Protein AF-A0A1Y2CTX5-F1 (afdb_monomer_lite)

Organism: NCBI:txid329046

Sequence (278 aa):
MFCDLIRNQKWKIYNLYGSSQLLLECFAFNRSPLDDLLKGDNPSDLICRILGGFLSVFMFAELFLIDVMALFMLLTVYYGNRFSLGSYDWMLFVVVIGGPICYSIIAGADLFDQCSVGALGHDYYWCFLDISVLAGRIMWSITAAAACLCVALPAVCYYLIYRRLKEHANFMKEVSNNANTDFTAAIIKKLLVFQGIVTFTFCGIASYGICIAAFQTEPTGLVWLTVLTINSGGWVNAVAYYLQEYVFSSRDRSKVEASKNSTGNASKQASKTAISIV

Foldseek 3Di:
DVVVLVVVVVVVVVVLLVCLVVVLVLLPPVDDPVPCVVPVCDPPFVVLLVSQLVVQQSLQLVLLVLLVVLVVVLCCLPVVDDPPCVVVVVVNCCCSRVVSNVLSCQQSVPVPPDRHQVQFGDDPRGGHGHLVGPSSLVSLLVQLVSLVCSLVSSVVSLVSSLVSLVVVVVVVCVVPPDDRPVVSVLVNVLSVLVSVLSCQLSVLSNVQSVCCNPPSDGDPVSVVSNSCSVSVSSVSVVVSVCCSPPVVVVVVVVVVVVVVVVVVVVVVVVVVVVVVVD

Structure (mmCIF, N/CA/C/O backbone):
data_AF-A0A1Y2CTX5-F1
#
_entry.id   AF-A0A1Y2CTX5-F1
#
loop_
_atom_site.group_PDB
_atom_site.id
_atom_site.type_symbol
_atom_site.label_atom_id
_atom_site.label_alt_id
_atom_site.label_comp_id
_atom_site.label_asym_id
_atom_site.label_entity_id
_atom_site.label_seq_id
_atom_site.pdbx_PDB_ins_code
_atom_site.Cartn_x
_atom_site.Cartn_y
_atom_site.Cartn_z
_atom_site.occupancy
_atom_site.B_iso_or_equiv
_atom_site.auth_seq_id
_atom_site.auth_comp_id
_atom_site.auth_asym_id
_atom_site.auth_atom_id
_atom_site.pdbx_PDB_model_num
ATOM 1 N N . MET A 1 1 ? -17.188 13.431 22.029 1.00 28.94 1 MET A N 1
ATOM 2 C CA . MET A 1 1 ? -15.723 13.656 22.058 1.00 28.94 1 MET A CA 1
ATOM 3 C C . MET A 1 1 ? -14.928 12.724 21.119 1.00 28.94 1 MET A C 1
ATOM 5 O O . MET A 1 1 ? -14.528 13.225 20.075 1.00 28.94 1 MET A O 1
ATOM 9 N N . PHE A 1 2 ? -14.666 11.434 21.399 1.00 23.59 2 PHE A N 1
ATOM 10 C CA . PHE A 1 2 ? -13.935 10.532 20.461 1.00 23.59 2 PHE A CA 1
ATOM 11 C C . PHE A 1 2 ? -14.712 10.318 19.140 1.00 23.59 2 PHE A C 1
ATOM 13 O O . PHE A 1 2 ? -14.144 10.343 18.052 1.00 23.59 2 PHE A O 1
ATOM 20 N N . CYS A 1 3 ? -16.048 10.275 19.230 1.00 25.38 3 CYS A N 1
ATOM 21 C CA . CYS A 1 3 ? -16.953 10.265 18.077 1.00 25.38 3 CYS A CA 1
ATOM 22 C C . CYS A 1 3 ? -16.914 11.542 17.221 1.00 25.38 3 CYS A C 1
ATOM 24 O O . CYS A 1 3 ? -17.164 11.445 16.027 1.00 25.38 3 CYS A O 1
ATOM 26 N N . ASP A 1 4 ? -16.586 12.714 17.778 1.00 26.02 4 ASP A N 1
ATOM 27 C CA . ASP A 1 4 ? -16.474 13.952 16.984 1.00 26.02 4 ASP A CA 1
ATOM 28 C C . ASP A 1 4 ? -15.133 14.025 16.251 1.00 26.02 4 ASP A C 1
ATOM 30 O O . ASP A 1 4 ? -15.050 14.623 15.185 1.00 26.02 4 ASP A O 1
ATOM 34 N N . LEU A 1 5 ? -14.099 13.349 16.773 1.00 30.95 5 LEU A N 1
ATOM 35 C CA . LEU A 1 5 ? -12.819 13.196 16.083 1.00 30.95 5 LEU A CA 1
ATOM 36 C C . LEU A 1 5 ? -12.965 12.265 14.869 1.00 30.95 5 LEU A C 1
ATOM 38 O O . LEU A 1 5 ? -12.545 12.624 13.777 1.00 30.95 5 LEU A O 1
ATOM 42 N N . ILE A 1 6 ? -13.647 11.122 15.027 1.00 31.62 6 ILE A N 1
ATOM 43 C CA . ILE A 1 6 ? -13.944 10.200 13.915 1.00 31.62 6 ILE A CA 1
ATOM 44 C C . ILE A 1 6 ? -14.916 10.840 12.908 1.00 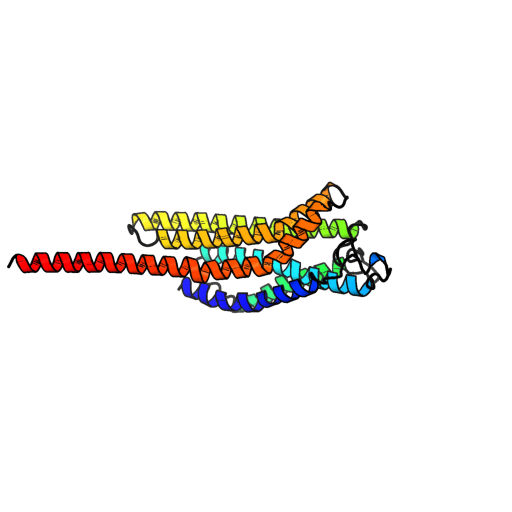31.62 6 ILE A C 1
ATOM 46 O O . ILE A 1 6 ? -14.768 10.642 11.706 1.00 31.62 6 ILE A O 1
ATOM 50 N N . ARG A 1 7 ? -15.883 11.651 13.366 1.00 28.75 7 ARG A N 1
ATOM 51 C CA . ARG A 1 7 ? -16.837 12.354 12.490 1.00 28.75 7 ARG A CA 1
ATOM 52 C C . ARG A 1 7 ? -16.201 13.518 11.713 1.00 28.75 7 ARG A C 1
ATOM 54 O O . ARG A 1 7 ? -16.561 13.708 10.559 1.00 28.75 7 ARG A O 1
ATOM 61 N N . ASN A 1 8 ? -15.235 14.243 12.288 1.00 29.14 8 ASN A N 1
ATOM 62 C CA . ASN A 1 8 ? -14.494 15.294 11.570 1.00 29.14 8 ASN A CA 1
ATOM 63 C C . ASN A 1 8 ? -13.386 14.735 10.658 1.00 29.14 8 ASN A C 1
ATOM 65 O O . ASN A 1 8 ? -13.147 15.283 9.585 1.00 29.14 8 ASN A O 1
ATOM 69 N N . GLN A 1 9 ? -12.753 13.613 11.019 1.00 35.72 9 GLN A N 1
ATOM 70 C CA . GLN A 1 9 ? -11.831 12.890 10.125 1.00 35.72 9 GLN A CA 1
ATOM 71 C C . GLN A 1 9 ? -12.569 12.214 8.955 1.00 35.72 9 GLN A C 1
ATOM 73 O O . GLN A 1 9 ? -12.015 12.082 7.865 1.00 35.72 9 GLN A O 1
ATOM 78 N N . LYS A 1 10 ? -13.859 11.889 9.141 1.00 33.12 10 LYS A N 1
ATOM 79 C CA . LYS A 1 10 ? -14.782 11.411 8.098 1.00 33.12 10 LYS A CA 1
ATOM 80 C C . LYS A 1 10 ? -15.036 12.400 6.948 1.00 33.12 10 LYS A C 1
ATOM 82 O O . LYS A 1 10 ? -15.657 12.001 5.979 1.00 33.12 10 LYS A O 1
ATOM 87 N N . TRP A 1 11 ? -14.614 13.663 7.032 1.00 28.27 11 TRP A N 1
ATOM 88 C CA . TRP A 1 11 ? -14.795 14.633 5.937 1.00 28.27 11 TRP A CA 1
ATOM 89 C C . TRP A 1 11 ? -13.488 14.976 5.213 1.00 28.27 11 TRP A C 1
ATOM 91 O O . TRP A 1 11 ? -13.499 15.173 4.003 1.00 28.27 11 TRP A O 1
ATOM 101 N N . LYS A 1 12 ? -12.344 14.989 5.913 1.00 32.47 12 LYS A N 1
ATOM 102 C CA . LYS A 1 12 ? -11.047 15.329 5.297 1.00 32.47 12 LYS A CA 1
ATOM 103 C C . LYS A 1 12 ? -10.426 14.189 4.486 1.00 32.47 12 LYS A C 1
ATOM 105 O O . LYS A 1 12 ? -9.829 14.453 3.451 1.00 32.47 12 LYS A O 1
ATOM 110 N N . ILE A 1 13 ? -10.615 12.936 4.902 1.00 40.56 13 ILE A N 1
ATOM 111 C CA . ILE A 1 13 ? -10.087 11.771 4.168 1.00 40.56 13 ILE A CA 1
ATOM 112 C C . ILE A 1 13 ? -10.840 11.579 2.835 1.00 40.56 13 ILE A C 1
ATOM 114 O O . ILE A 1 13 ? -10.267 11.150 1.843 1.00 40.56 13 ILE A O 1
ATOM 118 N N . TYR A 1 14 ? -12.114 11.967 2.767 1.00 39.66 14 TYR A N 1
ATOM 119 C CA . TYR A 1 14 ? -13.021 11.597 1.676 1.00 39.66 14 TYR A CA 1
ATOM 120 C C . TYR A 1 14 ? -12.874 12.462 0.417 1.00 39.66 14 TYR A C 1
ATOM 122 O O . TYR A 1 14 ? -13.220 11.999 -0.664 1.00 39.66 14 TYR A O 1
ATOM 130 N N . ASN A 1 15 ? -12.294 13.664 0.520 1.00 37.25 15 ASN A N 1
ATOM 131 C CA . ASN A 1 15 ? -11.956 14.473 -0.658 1.00 37.25 15 ASN A CA 1
ATOM 132 C C . ASN A 1 15 ? -10.642 14.039 -1.335 1.00 37.25 15 ASN A C 1
ATOM 134 O O . ASN A 1 15 ? -10.413 14.408 -2.480 1.00 37.25 15 ASN A O 1
ATOM 138 N N . LEU A 1 16 ? -9.795 13.243 -0.666 1.00 39.47 16 LEU A N 1
ATOM 139 C CA . LEU A 1 16 ? -8.573 12.691 -1.271 1.00 39.47 16 LEU A CA 1
ATOM 140 C C . LEU A 1 16 ? -8.806 11.350 -1.991 1.00 39.47 16 LEU A C 1
ATOM 142 O O . LEU A 1 16 ? -8.114 11.059 -2.960 1.00 39.47 16 LEU A O 1
ATOM 146 N N . TYR A 1 17 ? -9.798 10.556 -1.571 1.00 40.56 17 TYR A N 1
ATOM 147 C CA . TYR A 1 17 ? -10.108 9.250 -2.177 1.00 40.56 17 TYR A CA 1
ATOM 148 C C . TYR A 1 17 ? -11.021 9.322 -3.416 1.00 40.56 17 TYR A C 1
ATOM 150 O O . TYR A 1 17 ? -11.233 8.305 -4.064 1.00 40.56 17 TYR A O 1
ATOM 158 N N . GLY A 1 18 ? -11.522 10.503 -3.801 1.00 36.97 18 GLY A N 1
ATOM 159 C CA . GLY A 1 18 ? -12.173 10.694 -5.109 1.00 36.97 18 GLY A CA 1
ATOM 160 C C . GLY A 1 18 ? -11.220 10.488 -6.299 1.00 36.97 18 GLY A C 1
ATOM 161 O O . GLY A 1 18 ? -11.667 10.206 -7.406 1.00 36.97 18 GLY A O 1
ATOM 162 N N . SER A 1 19 ? -9.904 10.556 -6.067 1.00 39.34 19 SER A N 1
ATOM 163 C CA . SER A 1 19 ? -8.875 10.373 -7.098 1.00 39.34 19 SER A CA 1
ATOM 164 C C . SER A 1 19 ? -8.628 8.912 -7.501 1.00 39.34 19 SER A C 1
ATOM 166 O O . SER A 1 19 ? -8.002 8.673 -8.529 1.00 39.34 19 SER A O 1
ATOM 168 N N . SER A 1 20 ? -9.124 7.914 -6.757 1.00 41.00 20 SER A N 1
ATOM 169 C CA . SER A 1 20 ? -8.949 6.498 -7.128 1.00 41.00 20 SER A CA 1
ATOM 170 C C . SER A 1 20 ? -9.918 6.021 -8.221 1.00 41.00 20 SER A C 1
ATOM 172 O O . SER A 1 20 ? -9.647 5.013 -8.869 1.00 41.00 20 SER A O 1
ATOM 174 N N . GLN A 1 21 ? -10.991 6.769 -8.518 1.00 40.41 21 GLN A N 1
ATOM 175 C CA . GLN A 1 21 ? -11.799 6.547 -9.731 1.00 40.41 21 GLN A CA 1
ATOM 176 C C . GLN A 1 21 ? -11.064 6.975 -11.013 1.00 40.41 21 GLN A C 1
ATOM 178 O O . GLN A 1 21 ? -11.204 6.307 -12.032 1.00 40.41 21 GLN A O 1
ATOM 183 N N . LEU A 1 22 ? -10.217 8.012 -10.951 1.00 39.34 22 LEU A N 1
ATOM 184 C CA . LEU A 1 22 ? -9.346 8.413 -12.068 1.00 39.34 22 LEU A CA 1
ATOM 185 C C . LEU A 1 22 ? -8.287 7.344 -12.383 1.00 39.34 22 LEU A C 1
ATOM 187 O O . LEU A 1 22 ? -7.979 7.108 -13.548 1.00 39.34 22 LEU A O 1
ATOM 191 N N . LEU A 1 23 ? -7.780 6.638 -11.365 1.00 42.69 23 LEU A N 1
ATOM 192 C CA . LEU A 1 23 ? -6.889 5.488 -11.563 1.00 42.69 23 LEU A CA 1
ATOM 193 C C . LEU A 1 23 ? -7.581 4.337 -12.311 1.00 42.69 23 LEU A C 1
ATOM 195 O O . LEU A 1 23 ? -6.945 3.695 -13.141 1.00 42.69 23 LEU A O 1
ATOM 199 N N . LEU A 1 24 ? -8.875 4.105 -12.067 1.00 39.84 24 LEU A N 1
ATOM 200 C CA . LEU A 1 24 ? -9.661 3.065 -12.744 1.00 39.84 24 LEU A CA 1
ATOM 201 C C . LEU A 1 24 ? -9.845 3.350 -14.242 1.00 39.84 24 LEU A C 1
ATOM 203 O O . LEU A 1 24 ? -9.778 2.419 -15.038 1.00 39.84 24 LEU A O 1
ATOM 207 N N . GLU A 1 25 ? -10.013 4.613 -14.642 1.00 37.84 25 GLU A N 1
ATOM 208 C CA . GLU A 1 25 ? -10.090 4.989 -16.064 1.00 37.84 25 GLU A CA 1
ATOM 209 C C . GLU A 1 25 ? -8.717 4.965 -16.760 1.00 37.84 25 GLU A C 1
ATOM 211 O O . GLU A 1 25 ? -8.644 4.680 -17.954 1.00 37.84 25 GLU A O 1
ATOM 216 N N . CYS A 1 26 ? -7.617 5.180 -16.027 1.00 38.69 26 CYS A N 1
ATOM 217 C CA . CYS A 1 26 ? -6.260 5.038 -16.569 1.00 38.69 26 CYS A CA 1
ATOM 218 C C . CYS A 1 26 ? -5.789 3.577 -16.679 1.00 38.69 26 CYS A C 1
ATOM 220 O O . CYS A 1 26 ? -5.072 3.248 -17.623 1.00 38.69 26 CYS A O 1
ATOM 222 N N . PHE A 1 27 ? -6.176 2.699 -15.745 1.00 40.25 27 PHE A N 1
ATOM 223 C CA . PHE A 1 27 ? -5.858 1.265 -15.809 1.00 40.25 27 PHE A CA 1
ATOM 224 C C . PHE A 1 27 ? -6.776 0.502 -16.768 1.00 40.25 27 PHE A C 1
ATOM 226 O O . PHE A 1 27 ? -6.335 -0.454 -17.403 1.00 40.25 27 PHE A O 1
ATOM 233 N N . ALA A 1 28 ? -8.029 0.935 -16.925 1.00 37.28 28 ALA A N 1
ATOM 234 C CA . ALA A 1 28 ? -8.952 0.410 -17.922 1.00 37.28 28 ALA A CA 1
ATOM 235 C C . ALA A 1 28 ? -8.828 1.164 -19.255 1.00 37.28 28 ALA A C 1
ATOM 237 O O . ALA A 1 28 ? -9.832 1.585 -19.831 1.00 37.28 28 ALA A O 1
ATOM 238 N N . PHE A 1 29 ? -7.614 1.286 -19.806 1.00 38.03 29 PHE A N 1
ATOM 239 C CA . PHE A 1 29 ? -7.512 1.451 -21.255 1.00 38.03 29 PHE A CA 1
ATOM 240 C C . PHE A 1 29 ? -7.913 0.109 -21.876 1.00 38.03 29 PHE A C 1
ATOM 242 O O . PHE A 1 29 ? -7.095 -0.779 -22.101 1.00 38.03 29 PHE A O 1
ATOM 249 N N . ASN A 1 30 ? -9.225 -0.067 -22.033 1.00 36.00 30 ASN A N 1
ATOM 250 C CA . ASN A 1 30 ? -9.892 -1.231 -22.597 1.00 36.00 30 ASN A CA 1
ATOM 251 C C . ASN A 1 30 ? -9.545 -1.321 -24.090 1.00 36.00 30 ASN A C 1
ATOM 253 O O . ASN A 1 30 ? -10.343 -0.966 -24.956 1.00 36.00 30 ASN A O 1
ATOM 257 N N . ARG A 1 31 ? -8.306 -1.710 -24.390 1.00 39.91 31 ARG A N 1
ATOM 258 C CA . ARG A 1 31 ? -7.845 -2.000 -25.741 1.00 39.91 31 ARG A CA 1
ATOM 259 C C . ARG A 1 31 ? -8.071 -3.482 -25.960 1.00 39.91 31 ARG A C 1
ATOM 261 O O . ARG A 1 31 ? -7.425 -4.320 -25.337 1.00 39.91 31 ARG A O 1
ATOM 268 N N . SER A 1 32 ? -9.055 -3.797 -26.794 1.00 36.69 32 SER A N 1
ATOM 269 C CA . SER A 1 32 ? -9.311 -5.148 -27.273 1.00 36.69 32 SER A CA 1
ATOM 270 C C . SER A 1 32 ? -7.984 -5.765 -27.741 1.00 36.69 32 SER A C 1
ATOM 272 O O . SER A 1 32 ? -7.409 -5.262 -28.708 1.00 36.69 32 SER A O 1
ATOM 274 N N . PRO A 1 33 ? -7.488 -6.854 -27.126 1.00 46.03 33 PRO A N 1
ATOM 275 C CA . PRO A 1 33 ? -6.196 -7.445 -27.490 1.00 46.03 33 PRO A CA 1
ATOM 276 C C . PRO A 1 33 ? -6.175 -8.035 -28.913 1.00 46.03 33 PRO A C 1
ATOM 278 O O . PRO A 1 33 ? -5.135 -8.484 -29.385 1.00 46.03 33 PRO A O 1
ATOM 281 N N . LEU A 1 34 ? -7.320 -8.046 -29.603 1.00 42.47 34 LEU A N 1
ATOM 282 C CA . LEU A 1 34 ? -7.468 -8.590 -30.947 1.00 42.47 34 LEU A CA 1
ATOM 283 C C . LEU A 1 34 ? -7.214 -7.560 -32.063 1.00 42.47 34 LEU A C 1
ATOM 285 O O . LEU A 1 34 ? -6.837 -7.962 -33.160 1.00 42.47 34 LEU A O 1
ATOM 289 N N . ASP A 1 35 ? -7.373 -6.260 -31.794 1.00 40.53 35 ASP A N 1
ATOM 290 C CA . ASP A 1 35 ? -7.249 -5.222 -32.832 1.00 40.53 35 ASP A CA 1
ATOM 291 C C . ASP A 1 35 ? -5.811 -4.682 -32.967 1.00 40.53 35 ASP A C 1
ATOM 293 O O . ASP A 1 35 ? -5.387 -4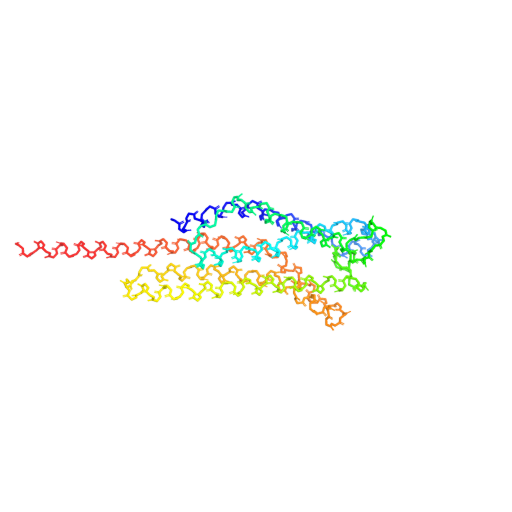.317 -34.066 1.00 40.53 35 ASP A O 1
ATOM 297 N N . ASP A 1 36 ? -5.019 -4.717 -31.890 1.00 44.78 36 ASP A N 1
ATOM 298 C CA . ASP A 1 36 ? -3.613 -4.275 -31.888 1.00 44.78 36 ASP A CA 1
ATOM 299 C C . ASP A 1 36 ? -2.634 -5.345 -32.401 1.00 44.78 36 ASP A C 1
ATOM 301 O O . ASP A 1 36 ? -1.541 -5.021 -32.858 1.00 44.78 36 ASP A O 1
ATOM 305 N N . LEU A 1 37 ? -3.017 -6.627 -32.416 1.00 46.38 37 LEU A N 1
ATOM 306 C CA . LEU A 1 37 ? -2.164 -7.676 -32.994 1.00 46.38 37 LEU A CA 1
ATOM 307 C C . LEU A 1 37 ? -2.065 -7.567 -34.531 1.00 46.38 37 LEU A C 1
ATOM 309 O O . LEU A 1 37 ? -1.160 -8.136 -35.139 1.00 46.38 37 LEU A O 1
ATOM 313 N N . LEU A 1 38 ? -2.984 -6.819 -35.158 1.00 47.72 38 LEU A N 1
ATOM 314 C CA . LEU A 1 38 ? -3.048 -6.565 -36.603 1.00 47.72 38 LEU A CA 1
ATOM 315 C C . LEU A 1 38 ? -2.486 -5.196 -37.022 1.00 47.72 38 LEU A C 1
ATOM 317 O O . LEU A 1 38 ? -2.216 -4.984 -38.205 1.00 47.72 38 LEU A O 1
ATOM 321 N N . LYS A 1 39 ? -2.278 -4.278 -36.075 1.00 44.91 39 LYS A N 1
ATOM 322 C CA . LYS A 1 39 ? -1.660 -2.966 -36.288 1.00 44.91 39 LYS A CA 1
ATOM 323 C C . LYS A 1 39 ? -0.588 -2.787 -35.226 1.00 44.91 39 LYS A C 1
ATOM 325 O O . LYS A 1 39 ? -0.906 -2.418 -34.106 1.00 44.91 39 LYS A O 1
ATOM 330 N N . GLY A 1 40 ? 0.668 -3.047 -35.580 1.00 47.19 40 GLY A N 1
ATOM 331 C CA . GLY A 1 40 ? 1.836 -2.874 -34.710 1.00 47.19 40 GLY A CA 1
ATOM 332 C C . GLY A 1 40 ? 2.144 -1.417 -34.329 1.00 47.19 40 GLY A C 1
ATOM 333 O O . GLY A 1 40 ? 3.294 -1.002 -34.412 1.00 47.19 40 GLY A O 1
ATOM 334 N N . ASP A 1 41 ? 1.136 -0.650 -33.920 1.00 47.56 41 ASP A N 1
ATOM 335 C CA . ASP A 1 41 ? 1.259 0.697 -33.377 1.00 47.56 41 ASP A CA 1
ATOM 336 C C . ASP A 1 41 ? 1.214 0.600 -31.844 1.00 47.56 41 ASP A C 1
ATOM 338 O O . ASP A 1 41 ? 0.202 0.893 -31.188 1.00 47.56 41 ASP A O 1
ATOM 342 N N . ASN A 1 42 ? 2.333 0.151 -31.264 1.00 56.41 42 ASN A N 1
ATOM 343 C CA . ASN A 1 42 ? 2.582 0.303 -29.831 1.00 56.41 42 ASN A CA 1
ATOM 344 C C . ASN A 1 42 ? 2.425 1.793 -29.462 1.00 56.41 42 ASN A C 1
ATOM 346 O O . ASN A 1 42 ? 2.858 2.658 -30.236 1.00 56.41 42 ASN A O 1
ATOM 350 N N . PRO A 1 43 ? 1.795 2.131 -28.317 1.00 61.41 43 PRO A N 1
ATOM 351 C CA . PRO A 1 43 ? 1.731 3.517 -27.865 1.00 61.41 43 PRO A CA 1
ATOM 352 C C . PRO A 1 43 ? 3.149 4.083 -27.785 1.00 61.41 43 PRO A C 1
ATOM 354 O O . PRO A 1 43 ? 4.083 3.367 -27.432 1.00 61.41 43 PRO A O 1
ATOM 357 N N . SER A 1 44 ? 3.325 5.363 -28.122 1.00 70.19 44 SER A N 1
ATOM 358 C CA . SER A 1 44 ? 4.657 5.961 -28.082 1.00 70.19 44 SER A CA 1
ATOM 359 C C . SER A 1 44 ? 5.256 5.817 -26.679 1.00 70.19 44 SER A C 1
ATOM 361 O O . SER A 1 44 ? 4.606 6.149 -25.682 1.00 70.19 44 SER A O 1
ATOM 363 N N . ASP A 1 45 ? 6.502 5.337 -26.600 1.00 74.88 45 ASP A N 1
ATOM 364 C CA . ASP A 1 45 ? 7.199 5.053 -25.334 1.00 74.88 45 ASP A CA 1
ATOM 365 C C . ASP A 1 45 ? 7.159 6.239 -24.361 1.00 74.88 45 ASP A C 1
ATOM 367 O O . ASP A 1 45 ? 7.094 6.071 -23.143 1.00 74.88 45 ASP A O 1
ATOM 371 N N . LEU A 1 46 ? 7.124 7.461 -24.898 1.00 79.81 46 LEU A N 1
ATOM 372 C CA . LEU A 1 46 ? 6.989 8.689 -24.126 1.00 79.81 46 LEU A CA 1
ATOM 373 C C . LEU A 1 46 ? 5.665 8.766 -23.348 1.00 79.81 46 LEU A C 1
ATOM 375 O O . LEU A 1 46 ? 5.677 9.096 -22.163 1.00 79.81 46 LEU A O 1
ATOM 379 N N . ILE A 1 47 ? 4.528 8.465 -23.985 1.00 82.62 47 ILE A N 1
ATOM 380 C CA . ILE A 1 47 ? 3.211 8.504 -23.327 1.00 82.62 47 ILE A CA 1
ATOM 381 C C . ILE A 1 47 ? 3.156 7.441 -22.231 1.00 82.62 47 ILE A C 1
ATOM 383 O O . ILE A 1 47 ? 2.694 7.715 -21.124 1.00 82.62 47 ILE A O 1
ATOM 387 N N . CYS A 1 48 ? 3.686 6.254 -22.524 1.00 83.44 48 CYS A N 1
ATOM 388 C CA . CYS A 1 48 ? 3.750 5.140 -21.588 1.00 83.44 48 CYS A CA 1
ATOM 389 C C . CYS A 1 48 ? 4.565 5.493 -20.331 1.00 83.44 48 CYS A C 1
ATOM 391 O O . CYS A 1 48 ? 4.113 5.266 -19.210 1.00 83.44 48 CYS A O 1
ATOM 393 N N . ARG A 1 49 ? 5.721 6.147 -20.504 1.00 83.88 49 ARG A N 1
ATOM 394 C CA . ARG A 1 49 ? 6.571 6.634 -19.405 1.00 83.88 49 ARG A CA 1
ATOM 395 C C . ARG A 1 49 ? 5.896 7.712 -18.562 1.00 83.88 49 ARG A C 1
ATOM 397 O O . ARG A 1 49 ? 5.965 7.655 -17.337 1.00 83.88 49 ARG A O 1
ATOM 404 N N . ILE A 1 50 ? 5.232 8.678 -19.201 1.00 86.19 50 ILE A N 1
ATOM 405 C CA . ILE A 1 50 ? 4.500 9.740 -18.493 1.00 86.19 50 ILE A CA 1
ATOM 406 C C . ILE A 1 50 ? 3.365 9.129 -17.667 1.00 86.19 50 ILE A C 1
ATOM 408 O O . ILE A 1 50 ? 3.244 9.428 -16.479 1.00 86.19 50 ILE A O 1
ATOM 412 N N . LEU A 1 51 ? 2.565 8.243 -18.269 1.00 86.56 51 LEU A N 1
ATOM 413 C CA . LEU A 1 51 ? 1.463 7.571 -17.586 1.00 86.56 51 LEU A CA 1
ATOM 414 C C . LEU A 1 51 ? 1.970 6.708 -16.425 1.00 86.56 51 LEU A C 1
ATOM 416 O O . LEU A 1 51 ? 1.468 6.843 -15.312 1.00 86.56 51 LEU A O 1
ATOM 420 N N . GLY A 1 52 ? 3.003 5.892 -16.654 1.00 85.81 52 GLY A N 1
ATOM 421 C CA . GLY A 1 52 ? 3.632 5.069 -15.620 1.00 85.81 52 GLY A CA 1
ATOM 422 C C . GLY A 1 52 ? 4.162 5.900 -14.450 1.00 85.81 52 GLY A C 1
ATOM 423 O O . GLY A 1 52 ? 3.956 5.530 -13.296 1.00 85.81 52 GLY A O 1
ATOM 424 N N . GLY A 1 53 ? 4.750 7.066 -14.735 1.00 87.12 53 GLY A N 1
ATOM 425 C CA . GLY A 1 53 ? 5.194 8.022 -13.720 1.00 87.12 53 GLY A CA 1
ATOM 426 C C . GLY A 1 53 ? 4.043 8.615 -12.901 1.00 87.12 53 GLY A C 1
ATOM 427 O O . GLY A 1 53 ? 4.129 8.710 -11.679 1.00 87.12 53 GLY A O 1
ATOM 428 N N . PHE A 1 54 ? 2.927 8.983 -13.537 1.00 89.19 54 PHE A N 1
ATOM 429 C CA . PHE A 1 54 ? 1.738 9.428 -12.801 1.00 89.19 54 PHE A CA 1
ATOM 430 C C . PHE A 1 54 ? 1.160 8.309 -11.930 1.00 89.19 54 PHE A C 1
ATOM 432 O O . PHE A 1 54 ? 0.868 8.536 -10.754 1.00 89.19 54 PHE A O 1
ATOM 439 N N . LEU A 1 55 ? 1.045 7.097 -12.478 1.00 87.75 55 LEU A N 1
ATOM 440 C CA . LEU A 1 55 ? 0.580 5.920 -11.747 1.00 87.75 55 LEU A CA 1
ATOM 441 C C . LEU A 1 55 ? 1.465 5.636 -10.529 1.00 87.75 55 LEU A C 1
ATOM 443 O O . LEU A 1 55 ? 0.933 5.366 -9.452 1.00 87.75 55 LEU A O 1
ATOM 447 N N . SER A 1 56 ? 2.792 5.767 -10.648 1.00 89.44 56 SER A N 1
ATOM 448 C CA . SER A 1 56 ? 3.696 5.547 -9.513 1.00 89.44 56 SER A CA 1
ATOM 449 C C . SER A 1 56 ? 3.506 6.598 -8.431 1.00 89.44 56 SER A C 1
ATOM 451 O O . SER A 1 56 ? 3.462 6.235 -7.256 1.00 89.44 56 SER A O 1
ATOM 453 N N . VAL A 1 57 ? 3.330 7.874 -8.796 1.00 90.50 57 VAL A N 1
ATOM 454 C CA . VAL A 1 57 ? 3.053 8.934 -7.814 1.00 90.50 57 VAL A CA 1
ATOM 455 C C . VAL A 1 57 ? 1.795 8.606 -7.010 1.00 90.50 57 VAL A C 1
ATOM 457 O O . VAL A 1 57 ? 1.841 8.610 -5.781 1.00 90.50 57 VAL A O 1
ATOM 460 N N . PHE A 1 58 ? 0.682 8.300 -7.680 1.00 90.56 58 PHE A N 1
ATOM 461 C CA . PHE A 1 58 ? -0.584 8.046 -6.990 1.00 90.56 58 PHE A CA 1
ATOM 462 C C . PHE A 1 58 ? -0.556 6.767 -6.156 1.00 90.56 58 PHE A C 1
ATOM 464 O O . PHE A 1 58 ? -1.008 6.779 -5.013 1.00 90.56 58 PHE A O 1
ATOM 471 N N . MET A 1 59 ? 0.017 5.689 -6.691 1.00 90.19 59 MET A N 1
ATOM 472 C CA . MET A 1 59 ? 0.113 4.414 -5.985 1.00 90.19 59 MET A CA 1
ATOM 473 C C . MET A 1 59 ? 0.949 4.545 -4.707 1.00 90.19 59 MET A C 1
ATOM 475 O O . MET A 1 59 ? 0.509 4.135 -3.636 1.00 90.19 59 MET A O 1
ATOM 479 N N . PHE A 1 60 ? 2.135 5.158 -4.778 1.00 91.50 60 PHE A N 1
ATOM 480 C CA . PHE A 1 60 ? 2.957 5.358 -3.582 1.00 91.50 60 PHE A CA 1
ATOM 481 C C . PHE A 1 60 ? 2.336 6.364 -2.610 1.00 91.50 60 PHE A C 1
ATOM 483 O O . PHE A 1 60 ? 2.455 6.179 -1.400 1.00 91.50 60 PHE A O 1
ATOM 490 N N . ALA A 1 61 ? 1.648 7.399 -3.104 1.00 92.12 61 ALA A N 1
ATOM 491 C CA . ALA A 1 61 ? 0.912 8.317 -2.240 1.00 92.12 61 ALA A CA 1
ATOM 492 C C . ALA A 1 61 ? -0.172 7.578 -1.442 1.00 92.12 61 ALA A C 1
ATOM 494 O O . ALA A 1 61 ? -0.312 7.814 -0.243 1.00 92.12 61 ALA A O 1
ATOM 495 N N . GLU A 1 62 ? -0.895 6.648 -2.073 1.00 90.50 62 GLU A N 1
ATOM 496 C CA . GLU A 1 62 ? -1.884 5.808 -1.395 1.00 90.50 62 GLU A CA 1
ATOM 497 C C . GLU A 1 62 ? -1.235 4.908 -0.332 1.00 90.50 62 GLU A C 1
ATOM 499 O O . GLU A 1 62 ? -1.686 4.909 0.817 1.00 90.50 62 GLU A O 1
ATOM 504 N N . LEU A 1 63 ? -0.136 4.220 -0.670 1.00 91.62 63 LEU A N 1
ATOM 505 C CA . LEU A 1 63 ? 0.611 3.375 0.274 1.00 91.62 63 LEU A CA 1
ATOM 506 C C . LEU A 1 63 ? 1.059 4.165 1.515 1.00 91.62 63 LEU A C 1
ATOM 508 O O . LEU A 1 63 ? 0.787 3.759 2.648 1.00 91.62 63 LEU A O 1
ATOM 512 N N . PHE A 1 64 ? 1.691 5.327 1.312 1.00 91.81 64 PHE A N 1
ATOM 513 C CA . PHE A 1 64 ? 2.153 6.174 2.413 1.00 91.81 64 PHE A CA 1
ATOM 514 C C . PHE A 1 64 ? 1.002 6.736 3.237 1.00 91.81 64 PHE A C 1
ATOM 516 O O . PHE A 1 64 ? 1.102 6.800 4.463 1.00 91.81 64 PHE A O 1
ATOM 523 N N . LEU A 1 65 ? -0.094 7.141 2.593 1.00 90.88 65 LEU A N 1
ATOM 524 C CA . LEU A 1 65 ? -1.255 7.671 3.295 1.00 90.88 65 LEU A CA 1
ATOM 525 C C . LEU A 1 65 ? -1.838 6.622 4.247 1.00 90.88 65 LEU A C 1
ATOM 527 O O . LEU A 1 65 ? -2.170 6.962 5.381 1.00 90.88 65 LEU A O 1
ATOM 531 N N . ILE A 1 66 ? -1.920 5.356 3.833 1.00 91.00 66 ILE A N 1
ATOM 532 C CA . ILE A 1 66 ? -2.411 4.263 4.683 1.00 91.00 66 ILE A CA 1
ATOM 533 C C . ILE A 1 66 ? -1.530 4.088 5.930 1.00 91.00 66 ILE A C 1
ATOM 535 O O . ILE A 1 66 ? -2.056 4.064 7.048 1.00 91.00 66 ILE A O 1
ATOM 539 N N . ASP A 1 67 ? -0.208 4.039 5.762 1.00 93.12 67 ASP A N 1
ATOM 540 C CA . ASP A 1 67 ? 0.741 3.875 6.873 1.00 93.12 67 ASP A CA 1
ATOM 541 C C . ASP A 1 67 ? 0.677 5.028 7.867 1.00 93.12 67 ASP A C 1
ATOM 543 O O . ASP A 1 67 ? 0.549 4.850 9.083 1.00 93.12 67 ASP A O 1
ATOM 547 N N . VAL A 1 68 ? 0.714 6.242 7.331 1.00 91.50 68 VAL A N 1
ATOM 548 C CA . VAL A 1 68 ? 0.632 7.476 8.097 1.00 91.50 68 VAL A CA 1
ATOM 549 C C . VAL A 1 68 ? -0.676 7.526 8.889 1.00 91.50 68 VAL A C 1
ATOM 551 O O . VAL A 1 68 ? -0.662 7.803 10.090 1.00 91.50 68 VAL A O 1
ATOM 554 N N . MET A 1 69 ? -1.806 7.193 8.262 1.00 89.62 69 MET A N 1
ATOM 555 C CA . MET A 1 69 ? -3.104 7.147 8.937 1.00 89.62 69 MET A CA 1
ATOM 556 C C . MET A 1 69 ? -3.147 6.096 10.051 1.00 89.62 69 MET A C 1
ATOM 558 O O . MET A 1 69 ? -3.716 6.363 11.115 1.00 89.62 69 MET A O 1
ATOM 562 N N . ALA A 1 70 ? -2.532 4.927 9.856 1.00 91.25 70 ALA A N 1
ATOM 563 C CA . ALA A 1 70 ? -2.437 3.903 10.892 1.00 91.25 70 ALA A CA 1
ATOM 564 C C . ALA A 1 70 ? -1.610 4.380 12.099 1.00 91.25 70 ALA A C 1
ATOM 566 O O . ALA A 1 70 ? -2.048 4.220 13.245 1.00 91.25 70 ALA A O 1
ATOM 567 N N . LEU A 1 71 ? -0.476 5.047 11.855 1.00 91.81 71 LEU A N 1
ATOM 568 C CA . LEU A 1 71 ? 0.351 5.655 12.904 1.00 91.81 71 LEU A CA 1
ATOM 569 C C . LEU A 1 71 ? -0.400 6.748 13.663 1.00 91.81 71 LEU A C 1
ATOM 571 O O . LEU A 1 71 ? -0.386 6.757 14.894 1.00 91.81 71 LEU A O 1
ATOM 575 N N . PHE A 1 72 ? -1.109 7.638 12.964 1.00 89.31 72 PHE A N 1
ATOM 576 C CA . PHE A 1 72 ? -1.929 8.666 13.613 1.00 89.31 72 PHE A CA 1
ATOM 577 C C . PHE A 1 72 ? -3.013 8.064 14.503 1.00 89.31 72 PHE A C 1
ATOM 579 O O . PHE A 1 72 ? -3.268 8.562 15.607 1.00 89.31 72 PHE A O 1
ATOM 586 N N . MET A 1 73 ? -3.643 6.984 14.046 1.00 88.06 73 MET A N 1
ATOM 587 C CA . MET A 1 73 ? -4.665 6.287 14.815 1.00 88.06 73 MET A CA 1
ATOM 588 C C . MET A 1 73 ? -4.069 5.662 16.084 1.00 88.06 73 MET A C 1
ATOM 590 O O . MET A 1 73 ? -4.642 5.814 17.165 1.00 88.06 73 MET A O 1
ATOM 594 N N . LEU A 1 74 ? -2.888 5.039 15.982 1.00 90.81 74 LEU A N 1
ATOM 595 C CA . LEU A 1 74 ? -2.158 4.486 17.125 1.00 90.81 74 LEU A CA 1
ATOM 596 C C . LEU A 1 74 ? -1.754 5.577 18.123 1.00 90.81 74 LEU A C 1
ATOM 598 O O . LEU A 1 74 ? -2.040 5.448 19.313 1.00 90.81 74 LEU A O 1
ATOM 602 N N . LEU A 1 75 ? -1.146 6.666 17.646 1.00 89.12 75 LEU A N 1
ATOM 603 C CA . LEU A 1 75 ? -0.732 7.804 18.470 1.00 89.12 75 LEU A CA 1
ATOM 604 C C . LEU A 1 75 ? -1.916 8.398 19.239 1.00 89.12 75 LEU A C 1
ATOM 606 O O . LEU A 1 75 ? -1.808 8.672 20.434 1.00 89.12 75 LEU A O 1
ATOM 610 N N . THR A 1 76 ? -3.063 8.547 18.577 1.00 86.38 76 THR A N 1
ATOM 611 C CA . THR A 1 76 ? -4.286 9.075 19.197 1.00 86.38 76 THR A CA 1
ATOM 612 C C . THR A 1 76 ? -4.794 8.164 20.316 1.00 86.38 76 THR A C 1
ATOM 614 O O . THR A 1 76 ? -5.199 8.650 21.371 1.00 86.38 76 THR A O 1
ATOM 617 N N . VAL A 1 77 ? -4.761 6.842 20.117 1.00 86.50 77 VAL A N 1
ATOM 618 C CA . VAL A 1 77 ? -5.183 5.872 21.141 1.00 86.50 77 VAL A CA 1
ATOM 619 C C . VAL A 1 77 ? -4.187 5.813 22.299 1.00 86.50 77 VAL A C 1
ATOM 621 O O . VAL A 1 77 ? -4.604 5.723 23.452 1.00 86.50 77 VAL A O 1
ATOM 624 N N . TYR A 1 78 ? -2.886 5.876 22.013 1.00 86.31 78 TYR A N 1
ATOM 625 C CA . TYR A 1 78 ? -1.845 5.724 23.027 1.00 86.31 78 TYR A CA 1
ATOM 626 C C . TYR A 1 78 ? -1.708 6.960 23.919 1.00 86.31 78 TYR A C 1
ATOM 628 O O . TYR A 1 78 ? -1.686 6.841 25.142 1.00 86.31 78 TYR A O 1
ATOM 636 N N . TYR A 1 79 ? -1.652 8.152 23.320 1.00 84.19 79 TYR A N 1
ATOM 637 C CA . TYR A 1 79 ? -1.464 9.395 24.067 1.00 84.19 79 TYR A CA 1
ATOM 638 C C . TYR A 1 79 ? -2.768 9.979 24.610 1.00 84.19 79 TYR A C 1
ATOM 640 O O . TYR A 1 79 ? -2.718 10.900 25.420 1.00 84.19 79 TYR A O 1
ATOM 648 N N . GLY A 1 80 ? -3.934 9.514 24.144 1.00 75.19 80 GLY A N 1
ATOM 649 C CA . GLY A 1 80 ? -5.245 10.050 24.535 1.00 75.19 80 GLY A CA 1
ATOM 650 C C . GLY A 1 80 ? -5.474 11.522 24.157 1.00 75.19 80 GLY A C 1
ATOM 651 O O . GLY A 1 80 ? -6.571 12.052 24.348 1.00 75.19 80 GLY A O 1
ATOM 652 N N . ASN A 1 81 ? -4.462 12.184 23.596 1.00 72.38 81 ASN A N 1
ATOM 653 C CA . ASN A 1 81 ? -4.503 13.573 23.189 1.00 72.38 81 ASN A CA 1
ATOM 654 C C . ASN A 1 81 ? -5.120 13.704 21.802 1.00 72.38 81 ASN A C 1
ATOM 656 O O . ASN A 1 81 ? -4.847 12.941 20.874 1.00 72.38 81 ASN A O 1
ATOM 660 N N . ARG A 1 82 ? -5.946 14.739 21.655 1.00 68.81 82 ARG A N 1
ATOM 661 C CA . ARG A 1 82 ? -6.462 15.159 20.357 1.00 68.81 82 ARG A CA 1
ATOM 662 C C . ARG A 1 82 ? -5.334 15.846 19.608 1.00 68.81 82 ARG A C 1
ATOM 664 O O . ARG A 1 82 ? -5.090 17.031 19.822 1.00 68.81 82 ARG A O 1
ATOM 671 N N . PHE A 1 83 ? -4.651 15.115 18.740 1.00 68.06 83 PHE A N 1
ATOM 672 C CA . PHE A 1 83 ? -3.727 15.741 17.806 1.00 68.06 83 PHE A CA 1
ATOM 673 C C . PHE A 1 83 ? -4.514 16.693 16.899 1.00 68.06 83 PHE A C 1
ATOM 675 O O . PHE A 1 83 ? -5.368 16.275 16.116 1.00 68.06 83 PHE A O 1
ATOM 682 N N . SER A 1 84 ? -4.259 17.994 17.042 1.00 72.38 84 SER A N 1
ATOM 683 C CA . SER A 1 84 ? -4.737 18.985 16.085 1.00 72.38 84 SER A CA 1
ATOM 684 C C . SER A 1 84 ? -3.794 18.955 14.888 1.00 72.38 84 SER A C 1
ATOM 686 O O . SER A 1 84 ? -2.696 19.503 14.935 1.00 72.38 84 SER A O 1
ATOM 688 N N . LEU A 1 85 ? -4.219 18.289 13.816 1.00 66.44 85 LEU A N 1
ATOM 689 C CA . LEU A 1 85 ? -3.455 18.170 12.567 1.00 66.44 85 LEU A CA 1
ATOM 690 C C . LEU A 1 85 ? -3.176 19.525 11.890 1.00 66.44 85 LEU A C 1
ATOM 692 O O . LEU A 1 85 ? -2.343 19.589 10.997 1.00 66.44 85 LEU A O 1
ATOM 696 N N . GLY A 1 86 ? -3.815 20.617 12.327 1.00 75.31 86 GLY A N 1
ATOM 697 C CA . GLY A 1 86 ? -3.746 21.917 11.653 1.00 75.31 86 GLY A CA 1
ATOM 698 C C . GLY A 1 86 ? -2.333 22.482 11.458 1.00 75.31 86 GLY A C 1
ATOM 699 O O . GLY A 1 86 ? -2.094 23.127 10.446 1.00 75.31 86 GLY A O 1
ATOM 700 N N . SER A 1 87 ? -1.387 22.218 12.368 1.00 81.25 87 SER A N 1
ATOM 701 C CA . SER A 1 87 ? -0.008 22.726 12.231 1.00 81.25 87 SER A CA 1
ATOM 702 C C . SER A 1 87 ? 0.940 21.785 11.477 1.00 81.25 87 SER A C 1
ATOM 704 O O . SER A 1 87 ? 2.002 22.228 11.044 1.00 81.25 87 SER A O 1
ATOM 706 N N . TYR A 1 88 ? 0.586 20.505 11.335 1.00 82.81 88 TYR A N 1
ATOM 707 C CA . TYR A 1 88 ? 1.446 19.468 10.744 1.00 82.81 88 TYR A CA 1
ATOM 708 C C . TYR A 1 88 ? 0.915 18.936 9.403 1.00 82.81 88 TYR A C 1
ATOM 710 O O . TYR A 1 88 ? 1.588 18.132 8.762 1.00 82.81 88 TYR A O 1
ATOM 718 N N . ASP A 1 89 ? -0.255 19.407 8.955 1.00 85.69 89 ASP A N 1
ATOM 719 C CA . ASP A 1 89 ? -0.899 19.011 7.691 1.00 85.69 89 ASP A CA 1
ATOM 720 C C . ASP A 1 89 ? 0.030 19.249 6.483 1.00 85.69 89 ASP A C 1
ATOM 722 O O . ASP A 1 89 ? 0.103 18.432 5.569 1.00 85.69 89 ASP A O 1
ATOM 726 N N . TRP A 1 90 ? 0.817 20.332 6.498 1.00 88.62 90 TRP A N 1
ATOM 727 C CA . TRP A 1 90 ? 1.768 20.625 5.420 1.00 88.62 90 TRP A CA 1
ATOM 728 C C . TRP A 1 90 ? 2.913 19.603 5.359 1.00 88.62 90 TRP A C 1
ATOM 730 O O . TRP A 1 90 ? 3.311 19.193 4.272 1.00 88.62 90 TRP A O 1
ATOM 740 N N . MET A 1 91 ? 3.419 19.151 6.513 1.00 88.44 91 MET A N 1
ATOM 741 C CA . MET A 1 91 ? 4.499 18.162 6.576 1.00 88.44 91 MET A CA 1
ATOM 742 C C . MET A 1 91 ? 3.999 16.806 6.073 1.00 88.44 91 MET A C 1
ATOM 744 O O . MET A 1 91 ? 4.704 16.119 5.339 1.00 88.44 91 MET A O 1
ATOM 748 N N . LEU A 1 92 ? 2.749 16.466 6.405 1.00 86.94 92 LEU A N 1
ATOM 749 C CA . LEU A 1 92 ? 2.052 15.298 5.878 1.00 86.94 92 LEU A CA 1
ATOM 750 C C . LEU A 1 92 ? 1.995 15.323 4.351 1.00 86.94 92 LEU A C 1
ATOM 752 O O . LEU A 1 92 ? 2.352 14.348 3.700 1.00 86.94 92 LEU A O 1
ATOM 756 N N . PHE A 1 93 ? 1.570 16.457 3.792 1.00 88.31 93 PHE A N 1
ATOM 757 C CA . PHE A 1 93 ? 1.429 16.632 2.355 1.00 88.31 93 PHE A CA 1
ATOM 758 C C . PHE A 1 93 ? 2.778 16.502 1.641 1.00 88.31 93 PHE A C 1
ATOM 760 O O . PHE A 1 93 ? 2.882 15.797 0.640 1.00 88.31 93 PHE A O 1
ATOM 767 N N . VAL A 1 94 ? 3.831 17.113 2.193 1.00 90.94 94 VAL A N 1
ATOM 768 C CA . VAL A 1 94 ? 5.193 17.005 1.650 1.00 90.94 94 VAL A CA 1
ATOM 769 C C . VAL A 1 94 ? 5.689 15.558 1.668 1.00 90.94 94 VAL A C 1
ATOM 771 O O . VAL A 1 94 ? 6.285 15.119 0.691 1.00 90.94 94 VAL A O 1
ATOM 774 N N . VAL A 1 95 ? 5.423 14.791 2.727 1.00 89.62 95 VAL A N 1
ATOM 775 C CA . VAL A 1 95 ? 5.850 13.384 2.798 1.00 89.62 95 VAL A CA 1
ATOM 776 C C . VAL A 1 95 ? 5.035 12.502 1.847 1.00 89.62 95 VAL A C 1
ATOM 778 O O . VAL A 1 95 ? 5.616 11.747 1.071 1.00 89.62 95 VAL A O 1
ATOM 781 N N . VAL A 1 96 ? 3.704 12.623 1.869 1.00 90.69 96 VAL A N 1
ATOM 782 C CA . VAL A 1 96 ? 2.786 11.759 1.108 1.00 90.69 96 VAL A CA 1
ATOM 783 C C . VAL A 1 96 ? 2.820 12.048 -0.390 1.00 90.69 96 VAL A C 1
ATOM 785 O O . VAL A 1 96 ? 2.670 11.119 -1.166 1.00 90.69 96 VAL A O 1
ATOM 788 N N . ILE A 1 97 ? 3.023 13.298 -0.815 1.00 90.56 97 ILE A N 1
ATOM 789 C CA . ILE A 1 97 ? 3.059 13.670 -2.240 1.00 90.56 97 ILE A CA 1
ATOM 790 C C . ILE A 1 97 ? 4.494 13.867 -2.732 1.00 90.56 97 ILE A C 1
ATOM 792 O O . ILE A 1 97 ? 4.855 13.381 -3.802 1.00 90.56 97 ILE A O 1
ATOM 796 N N . GLY A 1 98 ? 5.343 14.533 -1.947 1.00 90.94 98 GLY A N 1
ATOM 797 C CA . GLY A 1 98 ? 6.733 14.787 -2.330 1.00 90.94 98 GLY A CA 1
ATOM 798 C C . GLY A 1 98 ? 7.570 13.511 -2.422 1.00 90.94 98 GLY A C 1
ATOM 799 O O . GLY A 1 98 ? 8.340 13.366 -3.367 1.00 90.94 98 GLY A O 1
ATOM 800 N N . GLY A 1 99 ? 7.378 12.553 -1.507 1.00 89.62 99 GLY A N 1
ATOM 801 C CA . GLY A 1 99 ? 8.061 11.254 -1.547 1.00 89.62 99 GLY A CA 1
ATOM 802 C C . GLY A 1 99 ? 7.826 10.492 -2.861 1.00 89.62 99 GLY A C 1
ATOM 803 O O . GLY A 1 99 ? 8.795 10.174 -3.555 1.00 89.62 99 GLY A O 1
ATOM 804 N N . PRO A 1 100 ? 6.566 10.245 -3.259 1.00 91.75 100 PRO A N 1
ATOM 805 C CA . PRO A 1 100 ? 6.241 9.606 -4.535 1.00 91.75 100 PRO A CA 1
ATOM 806 C C . PRO A 1 100 ? 6.704 10.372 -5.777 1.00 91.75 100 PRO A C 1
ATOM 808 O O . PRO A 1 100 ? 7.090 9.745 -6.766 1.00 91.75 100 PRO A O 1
ATOM 811 N N . ILE A 1 101 ? 6.700 11.710 -5.747 1.00 90.94 101 ILE A N 1
ATOM 812 C CA . ILE A 1 101 ? 7.256 12.524 -6.840 1.00 90.94 101 ILE A CA 1
ATOM 813 C C . ILE A 1 101 ? 8.760 12.268 -6.969 1.00 90.94 101 ILE A C 1
ATOM 815 O O . ILE A 1 101 ? 9.224 11.963 -8.064 1.00 90.94 101 ILE A O 1
ATOM 819 N N . CYS A 1 102 ? 9.513 12.309 -5.866 1.00 89.88 102 CYS A N 1
ATOM 820 C CA . CYS A 1 102 ? 10.940 11.982 -5.870 1.00 89.88 102 CYS A CA 1
ATOM 821 C C . CYS A 1 102 ? 11.194 10.555 -6.380 1.00 89.88 102 CYS A C 1
ATOM 823 O O . CYS A 1 102 ? 12.075 10.357 -7.213 1.00 89.88 102 CYS A O 1
ATOM 825 N N . TYR A 1 103 ? 10.397 9.575 -5.938 1.00 88.75 103 TYR A N 1
ATOM 826 C CA . TYR A 1 103 ? 10.468 8.197 -6.437 1.00 88.75 103 TYR A CA 1
ATOM 827 C C . TYR A 1 103 ? 10.256 8.129 -7.956 1.00 88.75 103 TYR A C 1
ATOM 829 O O . TYR A 1 103 ? 11.035 7.492 -8.662 1.00 88.75 103 TYR A O 1
ATOM 837 N N . SER A 1 104 ? 9.237 8.819 -8.467 1.00 87.12 104 SER A N 1
ATOM 838 C CA . SER A 1 104 ? 8.881 8.793 -9.891 1.00 87.12 104 SER A CA 1
ATOM 839 C C . SER A 1 104 ? 9.915 9.514 -10.754 1.00 87.12 104 SER A C 1
ATOM 841 O O . SER A 1 104 ? 10.212 9.058 -11.854 1.00 87.12 104 SER A O 1
ATOM 843 N N . ILE A 1 105 ? 10.528 10.586 -10.236 1.00 86.00 105 ILE A N 1
ATOM 844 C CA . ILE A 1 105 ? 11.672 11.246 -10.877 1.00 86.00 105 ILE A CA 1
ATOM 845 C C . ILE A 1 105 ? 12.844 10.269 -10.981 1.00 86.00 105 ILE A C 1
ATOM 847 O O . ILE A 1 105 ? 13.387 10.121 -12.066 1.00 86.00 105 ILE A O 1
ATOM 851 N N . ILE A 1 106 ? 13.198 9.562 -9.900 1.00 84.50 106 ILE A N 1
ATOM 852 C CA . ILE A 1 106 ? 14.290 8.571 -9.905 1.00 84.50 106 ILE A CA 1
ATOM 853 C C . ILE A 1 106 ? 13.990 7.421 -10.883 1.00 84.50 106 ILE A C 1
ATOM 855 O O . ILE A 1 106 ? 14.873 7.002 -11.630 1.00 84.50 106 ILE A O 1
ATOM 859 N N . ALA A 1 107 ? 12.744 6.936 -10.915 1.00 82.50 107 ALA A N 1
ATOM 860 C CA . ALA A 1 107 ? 12.310 5.862 -11.809 1.00 82.50 107 ALA A CA 1
ATOM 861 C C . ALA A 1 107 ? 12.335 6.274 -13.293 1.00 82.50 107 ALA A C 1
ATOM 863 O O . ALA A 1 107 ? 12.721 5.486 -14.158 1.00 82.50 107 ALA A O 1
ATOM 864 N N . GLY A 1 108 ? 11.909 7.507 -13.582 1.00 71.75 108 GLY A N 1
ATOM 865 C CA . GLY A 1 108 ? 11.710 8.045 -14.928 1.00 71.75 108 GLY A CA 1
ATOM 866 C C . GLY A 1 108 ? 12.839 8.918 -15.464 1.00 71.75 108 GLY A C 1
ATOM 867 O O . GLY A 1 108 ? 12.648 9.555 -16.496 1.00 71.75 108 GLY A O 1
ATOM 868 N N . ALA A 1 109 ? 13.984 8.983 -14.780 1.00 63.81 109 ALA A N 1
ATOM 869 C CA . ALA A 1 109 ? 15.037 9.985 -14.980 1.00 63.81 109 ALA A CA 1
ATOM 870 C C . ALA A 1 109 ? 15.746 10.001 -16.353 1.00 63.81 109 ALA A C 1
ATOM 872 O O . ALA A 1 109 ? 16.773 10.655 -16.467 1.00 63.81 109 ALA A O 1
ATOM 873 N N . ASP A 1 110 ? 15.225 9.384 -17.412 1.00 52.78 110 ASP A N 1
ATOM 874 C CA . ASP A 1 110 ? 15.736 9.572 -18.782 1.00 52.78 110 ASP A CA 1
ATOM 875 C C . ASP A 1 110 ? 15.493 10.998 -19.332 1.00 52.78 110 ASP A C 1
ATOM 877 O O . ASP A 1 110 ? 15.965 11.328 -20.415 1.00 52.78 110 ASP A O 1
ATOM 881 N N . LEU A 1 111 ? 14.772 11.871 -18.611 1.00 47.78 111 LEU A N 1
ATOM 882 C CA . LEU A 1 111 ? 14.535 13.268 -19.016 1.00 47.78 111 LEU A CA 1
ATOM 883 C C . LEU A 1 111 ? 15.653 14.253 -18.595 1.00 47.78 111 LEU A C 1
ATOM 885 O O . LEU A 1 111 ? 15.661 15.387 -19.067 1.00 47.78 111 LEU A O 1
ATOM 889 N N . PHE A 1 112 ? 16.567 13.852 -17.700 1.00 46.03 112 PHE A N 1
ATOM 890 C CA . PHE A 1 112 ? 17.666 14.677 -17.161 1.00 46.03 112 PHE A CA 1
ATOM 891 C C . PHE A 1 112 ? 18.990 13.876 -17.178 1.00 46.03 112 PHE A C 1
ATOM 893 O O . PHE A 1 112 ? 19.525 13.482 -16.148 1.00 46.03 112 PHE A O 1
ATOM 900 N N . ASP A 1 113 ? 19.441 13.597 -18.400 1.00 49.22 113 ASP A N 1
ATOM 901 C CA . ASP A 1 113 ? 20.721 13.128 -18.983 1.00 49.22 113 ASP A CA 1
ATOM 902 C C . ASP A 1 113 ? 21.956 12.649 -18.163 1.00 49.22 113 ASP A C 1
ATOM 904 O O . ASP A 1 113 ? 22.965 12.341 -18.787 1.00 49.22 113 ASP A O 1
ATOM 908 N N . GLN A 1 114 ? 21.996 12.547 -16.824 1.00 40.00 114 GLN A N 1
ATOM 909 C CA . GLN A 1 114 ? 23.250 12.140 -16.136 1.00 40.00 114 GLN A CA 1
ATOM 910 C C . GLN A 1 114 ? 23.153 11.133 -14.979 1.00 40.00 114 GLN A C 1
ATOM 912 O O . GLN A 1 114 ? 24.198 10.692 -14.505 1.00 40.00 114 GLN A O 1
ATOM 917 N N . CYS A 1 115 ? 21.965 10.681 -14.558 1.00 42.91 115 CYS A N 1
ATOM 918 C CA . CYS A 1 115 ? 21.847 9.726 -13.435 1.00 42.91 115 CYS A CA 1
ATOM 919 C C . CYS A 1 115 ? 20.768 8.635 -13.612 1.00 42.91 115 CYS A C 1
ATOM 921 O O . CYS A 1 115 ? 20.286 8.091 -12.617 1.00 42.91 115 CYS A O 1
ATOM 923 N N . SER A 1 116 ? 20.326 8.340 -14.838 1.00 52.47 116 SER A N 1
ATOM 924 C CA . SER A 1 116 ? 19.089 7.579 -15.047 1.00 52.47 116 SER A CA 1
ATOM 925 C C . SER A 1 116 ? 19.244 6.060 -14.971 1.00 52.47 116 SER A C 1
ATOM 927 O O . SER A 1 116 ? 20.236 5.476 -15.402 1.00 52.47 116 SER A O 1
ATOM 929 N N . VAL A 1 117 ? 18.220 5.421 -14.396 1.00 57.72 117 VAL A N 1
ATOM 930 C CA . VAL A 1 117 ? 18.101 3.961 -14.308 1.00 57.72 117 VAL A CA 1
ATOM 931 C C . VAL A 1 117 ? 17.228 3.431 -15.464 1.00 57.72 117 VAL A C 1
ATOM 933 O O . VAL A 1 117 ? 17.373 2.279 -15.841 1.00 57.72 117 VAL A O 1
ATOM 936 N N . GLY A 1 118 ? 16.365 4.254 -16.080 1.00 71.56 118 GLY A N 1
ATOM 937 C CA . GLY A 1 118 ? 15.511 3.832 -17.203 1.00 71.56 118 GLY A CA 1
ATOM 938 C C . GLY A 1 118 ? 14.477 2.770 -16.805 1.00 71.56 118 GLY A C 1
ATOM 939 O O . GLY A 1 118 ? 14.293 1.785 -17.511 1.00 71.56 118 GLY A O 1
ATOM 940 N N . ALA A 1 119 ? 13.851 2.920 -15.631 1.00 84.19 119 ALA A N 1
ATOM 941 C CA . ALA A 1 119 ? 12.984 1.892 -15.050 1.00 84.19 119 ALA A CA 1
ATOM 942 C C . ALA A 1 119 ? 11.522 1.961 -15.527 1.00 84.19 119 ALA A C 1
ATOM 944 O O . ALA A 1 119 ? 10.815 0.958 -15.442 1.00 84.19 119 ALA A O 1
ATOM 945 N N . LEU A 1 120 ? 11.056 3.131 -15.982 1.00 85.00 120 LEU A N 1
ATOM 946 C CA . LEU A 1 120 ? 9.701 3.311 -16.514 1.00 85.00 120 LEU A CA 1
ATOM 947 C C . LEU A 1 120 ? 9.654 2.981 -18.008 1.00 85.00 120 LEU A C 1
ATOM 949 O O . LEU A 1 120 ? 10.465 3.482 -18.791 1.00 85.00 120 LEU A O 1
ATOM 953 N N . GLY A 1 121 ? 8.658 2.202 -18.414 1.00 81.06 121 GLY A N 1
ATOM 954 C CA . GLY A 1 121 ? 8.514 1.774 -19.799 1.00 81.06 121 GLY A CA 1
ATOM 955 C C . GLY A 1 121 ? 7.290 0.901 -20.032 1.00 81.06 121 GLY A C 1
ATOM 956 O O . GLY A 1 121 ? 6.490 0.658 -19.123 1.00 81.06 121 GLY A O 1
ATOM 957 N N . HIS A 1 122 ? 7.152 0.463 -21.279 1.00 82.19 122 HIS A N 1
ATOM 958 C CA . HIS A 1 122 ? 6.154 -0.518 -21.669 1.00 82.19 122 HIS A CA 1
ATOM 959 C C . HIS A 1 122 ? 6.633 -1.910 -21.267 1.00 82.19 122 HIS A C 1
ATOM 961 O O . HIS A 1 122 ? 7.660 -2.382 -21.750 1.00 82.19 122 HIS A O 1
ATOM 967 N N . ASP A 1 123 ? 5.861 -2.569 -20.415 1.00 76.88 123 ASP A N 1
ATOM 968 C CA . ASP A 1 123 ? 5.954 -4.009 -20.210 1.00 76.88 123 ASP A CA 1
ATOM 969 C C . ASP A 1 123 ? 4.905 -4.706 -21.087 1.00 76.88 123 ASP A C 1
ATOM 971 O O . ASP A 1 123 ? 3.967 -4.058 -21.547 1.00 76.88 123 ASP A O 1
ATOM 975 N N . TYR A 1 124 ? 4.998 -6.021 -21.294 1.00 71.19 124 TYR A N 1
ATOM 976 C CA . TYR A 1 124 ? 4.087 -6.762 -22.184 1.00 71.19 124 TYR A CA 1
ATOM 977 C C . TYR A 1 124 ? 2.585 -6.578 -21.868 1.00 71.19 124 TYR A C 1
ATOM 979 O O . TYR A 1 124 ? 1.753 -6.822 -22.743 1.00 71.19 124 TYR A O 1
ATOM 987 N N . TYR A 1 125 ? 2.232 -6.146 -20.650 1.00 76.50 125 TYR A N 1
ATOM 988 C CA . TYR A 1 125 ? 0.848 -6.032 -20.173 1.00 76.50 125 TYR A CA 1
ATOM 989 C C . TYR A 1 125 ? 0.413 -4.621 -19.751 1.00 76.50 125 TYR A C 1
ATOM 991 O O . TYR A 1 125 ? -0.790 -4.369 -19.671 1.00 76.50 125 TYR A O 1
ATOM 999 N N . TRP A 1 126 ? 1.337 -3.703 -19.443 1.00 82.31 126 TRP A N 1
ATOM 1000 C CA . TRP A 1 126 ? 0.990 -2.364 -18.945 1.00 82.31 126 TRP A CA 1
ATOM 1001 C C . TRP A 1 126 ? 2.131 -1.347 -19.081 1.00 82.31 126 TRP A C 1
ATOM 1003 O O . TRP A 1 126 ? 3.302 -1.684 -19.241 1.00 82.31 126 TRP A O 1
ATOM 1013 N N . CYS A 1 127 ? 1.775 -0.071 -18.934 1.00 84.44 127 CYS A N 1
ATOM 1014 C CA . CYS A 1 127 ? 2.703 1.055 -18.888 1.00 84.44 127 CYS A CA 1
ATOM 1015 C C . CYS A 1 127 ? 3.049 1.425 -17.445 1.00 84.44 127 CYS A C 1
ATOM 1017 O O . CYS A 1 127 ? 2.361 2.242 -16.832 1.00 84.44 127 CYS A O 1
ATOM 1019 N N . PHE A 1 128 ? 4.091 0.802 -16.888 1.00 85.06 128 PHE A N 1
ATOM 1020 C CA . PHE A 1 128 ? 4.520 1.069 -15.515 1.00 85.06 128 PHE A CA 1
ATOM 1021 C C . PHE A 1 128 ? 6.035 0.915 -15.330 1.00 85.06 128 PHE A C 1
ATOM 1023 O O . PHE A 1 128 ? 6.780 1.839 -15.644 1.00 85.06 128 PHE A O 1
ATOM 1030 N N . LEU A 1 129 ? 6.494 -0.232 -14.825 1.00 87.75 129 LEU A N 1
ATOM 1031 C CA . LEU A 1 129 ? 7.899 -0.542 -14.568 1.00 87.75 129 LEU A CA 1
ATOM 1032 C C . LEU A 1 129 ? 8.344 -1.688 -15.477 1.00 87.75 129 LEU A C 1
ATOM 1034 O O . LEU A 1 129 ? 7.752 -2.766 -15.425 1.00 87.75 129 LEU A O 1
ATOM 1038 N N . ASP A 1 130 ? 9.398 -1.456 -16.256 1.00 87.19 130 ASP A N 1
ATOM 1039 C CA . ASP A 1 130 ? 9.908 -2.397 -17.254 1.00 87.19 130 ASP A CA 1
ATOM 1040 C C . ASP A 1 130 ? 10.770 -3.495 -16.608 1.00 87.19 130 ASP A C 1
ATOM 1042 O O . ASP A 1 130 ? 11.878 -3.263 -16.121 1.00 87.19 130 ASP A O 1
ATOM 1046 N N . ILE A 1 131 ? 10.262 -4.726 -16.612 1.00 86.00 131 ILE A N 1
ATOM 1047 C CA . ILE A 1 131 ? 10.914 -5.891 -15.998 1.00 86.00 131 ILE A CA 1
ATOM 1048 C C . ILE A 1 131 ? 12.052 -6.431 -16.870 1.00 86.00 131 ILE A C 1
ATOM 1050 O O . ILE A 1 131 ? 12.926 -7.155 -16.376 1.00 86.00 131 ILE A O 1
ATOM 1054 N N . SER A 1 132 ? 12.085 -6.090 -18.158 1.00 84.69 132 SER A N 1
ATOM 1055 C CA . SER A 1 132 ? 13.161 -6.507 -19.056 1.00 84.69 132 SER A CA 1
ATOM 1056 C C . SER A 1 132 ? 14.500 -5.874 -18.656 1.00 84.69 132 SER A C 1
ATOM 1058 O O . SER A 1 132 ? 15.549 -6.512 -18.785 1.00 84.69 132 SER A O 1
ATOM 1060 N N . VAL A 1 133 ? 14.462 -4.679 -18.058 1.00 85.94 133 VAL A N 1
ATOM 1061 C CA . VAL A 1 133 ? 15.639 -3.938 -17.598 1.00 85.94 133 VAL A CA 1
ATOM 1062 C C . VAL A 1 133 ? 15.894 -4.196 -16.110 1.00 85.94 133 VAL A C 1
ATOM 1064 O O . VAL A 1 133 ? 14.984 -4.213 -15.279 1.00 85.94 133 VAL A O 1
ATOM 1067 N N . LEU A 1 134 ? 17.170 -4.345 -15.730 1.00 85.81 134 LEU A N 1
ATOM 1068 C CA . LEU A 1 134 ? 17.587 -4.517 -14.328 1.00 85.81 134 LEU A CA 1
ATOM 1069 C C . LEU A 1 134 ? 17.019 -3.416 -13.414 1.00 85.81 134 LEU A C 1
ATOM 1071 O O . LEU A 1 134 ? 16.586 -3.677 -12.294 1.00 85.81 134 LEU A O 1
ATOM 1075 N N . ALA A 1 135 ? 16.994 -2.195 -13.932 1.00 86.00 135 ALA A N 1
ATOM 1076 C CA . ALA A 1 135 ? 16.415 -1.014 -13.327 1.00 86.00 135 ALA A CA 1
ATOM 1077 C C . ALA A 1 135 ? 14.978 -1.201 -12.840 1.00 86.00 135 ALA A C 1
ATOM 1079 O O . ALA A 1 135 ? 14.685 -0.985 -11.663 1.00 86.00 135 ALA A O 1
ATOM 1080 N N . GLY A 1 136 ? 14.083 -1.633 -13.732 1.00 86.81 136 GLY A N 1
ATOM 1081 C CA . GLY A 1 136 ? 12.684 -1.829 -13.388 1.00 86.81 136 GLY A CA 1
ATOM 1082 C C . GLY A 1 136 ? 12.491 -3.004 -12.441 1.00 86.81 136 GLY A C 1
ATOM 1083 O O . GLY A 1 136 ? 11.651 -2.908 -11.554 1.00 86.81 136 GLY A O 1
ATOM 1084 N N . ARG A 1 137 ? 13.336 -4.046 -12.490 1.00 87.88 137 ARG A N 1
ATOM 1085 C CA . ARG A 1 137 ? 13.324 -5.126 -11.477 1.00 87.88 137 ARG A CA 1
ATOM 1086 C C . ARG A 1 137 ? 13.660 -4.619 -10.074 1.00 87.88 137 ARG A C 1
ATOM 1088 O O . ARG A 1 137 ? 13.000 -4.993 -9.101 1.00 87.88 137 ARG A O 1
ATOM 1095 N N . ILE A 1 138 ? 14.673 -3.757 -9.959 1.00 88.69 138 ILE A N 1
ATOM 1096 C CA . ILE A 1 138 ? 15.051 -3.136 -8.680 1.00 88.69 138 ILE A CA 1
ATOM 1097 C C . ILE A 1 138 ? 13.900 -2.261 -8.174 1.00 88.69 138 ILE A C 1
ATOM 1099 O O . ILE A 1 138 ? 13.494 -2.379 -7.018 1.00 88.69 138 ILE A O 1
ATOM 1103 N N . MET A 1 139 ? 13.319 -1.438 -9.046 1.00 89.69 139 MET A N 1
ATOM 1104 C CA . MET A 1 139 ? 12.201 -0.565 -8.684 1.00 89.69 139 MET A CA 1
ATOM 1105 C C . MET A 1 139 ? 10.937 -1.351 -8.316 1.00 89.69 139 MET A C 1
ATOM 1107 O O . MET A 1 139 ? 10.264 -0.979 -7.357 1.00 89.69 139 MET A O 1
ATOM 1111 N N . TRP A 1 140 ? 10.661 -2.479 -8.977 1.00 89.88 140 TRP A N 1
ATOM 1112 C CA . TRP A 1 140 ? 9.598 -3.415 -8.595 1.00 89.88 140 TRP A CA 1
ATOM 1113 C C . TRP A 1 140 ? 9.826 -4.013 -7.210 1.00 89.88 140 TRP A C 1
ATOM 1115 O O . TRP A 1 140 ? 8.883 -4.128 -6.429 1.00 89.88 140 TRP A O 1
ATOM 1125 N N . SER A 1 141 ? 11.074 -4.345 -6.876 1.00 89.50 141 SER A N 1
ATOM 1126 C CA . SER A 1 141 ? 11.432 -4.842 -5.543 1.00 89.50 141 SER A CA 1
ATOM 1127 C C . SER A 1 141 ? 11.181 -3.779 -4.468 1.00 89.50 141 SER A C 1
ATOM 1129 O O . SER A 1 141 ? 10.642 -4.089 -3.406 1.00 89.50 141 SER A O 1
ATOM 1131 N N . ILE A 1 142 ? 11.505 -2.513 -4.757 1.00 91.75 142 ILE A N 1
ATOM 1132 C CA . ILE A 1 142 ? 11.212 -1.378 -3.868 1.00 91.75 142 ILE A CA 1
ATOM 1133 C C . ILE A 1 142 ? 9.697 -1.191 -3.712 1.00 91.75 142 ILE A C 1
ATOM 1135 O O . ILE A 1 142 ? 9.213 -1.042 -2.590 1.00 91.75 142 ILE A O 1
ATOM 1139 N N . THR A 1 143 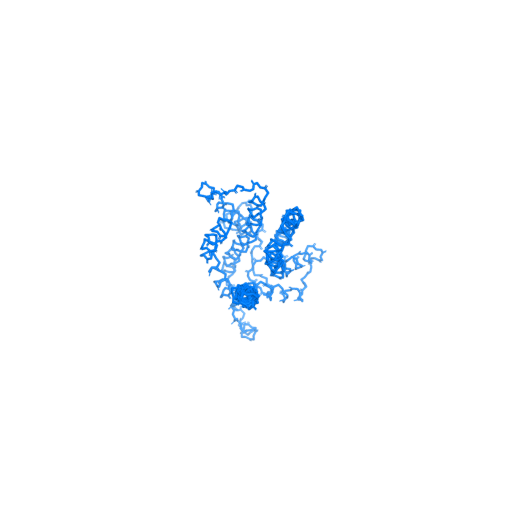? 8.937 -1.255 -4.807 1.00 92.25 143 THR A N 1
ATOM 1140 C CA . THR A 1 143 ? 7.469 -1.183 -4.782 1.00 92.25 143 THR A CA 1
ATOM 1141 C C . THR A 1 143 ? 6.859 -2.311 -3.955 1.00 92.25 143 THR A C 1
ATOM 1143 O O . THR A 1 143 ? 5.984 -2.061 -3.129 1.00 92.25 143 THR A O 1
ATOM 1146 N N . ALA A 1 144 ? 7.340 -3.544 -4.113 1.00 93.56 144 ALA A N 1
ATOM 1147 C CA . ALA A 1 144 ? 6.879 -4.672 -3.311 1.00 93.56 144 ALA A CA 1
ATOM 1148 C C . ALA A 1 144 ? 7.229 -4.509 -1.831 1.00 93.56 144 ALA A C 1
ATOM 1150 O O . ALA A 1 144 ? 6.391 -4.786 -0.976 1.00 93.56 144 ALA A O 1
ATOM 1151 N N . ALA A 1 145 ? 8.427 -4.014 -1.510 1.00 94.12 145 ALA A N 1
ATOM 1152 C CA . ALA A 1 145 ? 8.804 -3.714 -0.133 1.00 94.12 145 ALA A CA 1
ATOM 1153 C C . ALA A 1 145 ? 7.880 -2.652 0.486 1.00 94.12 145 ALA A C 1
ATOM 1155 O O . ALA A 1 145 ? 7.427 -2.825 1.619 1.00 94.12 145 ALA A O 1
ATOM 1156 N N . ALA A 1 146 ? 7.541 -1.600 -0.266 1.00 94.31 146 ALA A N 1
ATOM 1157 C CA . ALA A 1 146 ? 6.592 -0.577 0.165 1.00 94.31 146 ALA A CA 1
ATOM 1158 C C . ALA A 1 146 ? 5.174 -1.144 0.354 1.00 94.31 146 ALA A C 1
ATOM 1160 O O . ALA A 1 146 ? 4.542 -0.872 1.371 1.00 94.31 146 ALA A O 1
ATOM 1161 N N . ALA A 1 147 ? 4.693 -1.993 -0.560 1.00 93.94 147 ALA A N 1
ATOM 1162 C CA . ALA A 1 147 ? 3.401 -2.669 -0.427 1.00 93.94 147 ALA A CA 1
ATOM 1163 C C . ALA A 1 147 ? 3.357 -3.603 0.798 1.00 93.94 147 ALA A C 1
ATOM 1165 O O . ALA A 1 147 ? 2.383 -3.605 1.549 1.00 93.94 147 ALA A O 1
ATOM 1166 N N . CYS A 1 148 ? 4.430 -4.355 1.055 1.00 95.31 148 CYS A N 1
ATOM 1167 C CA . CYS A 1 148 ? 4.559 -5.183 2.253 1.00 95.31 148 CYS A CA 1
ATOM 1168 C C . CYS A 1 148 ? 4.547 -4.341 3.533 1.00 95.31 148 CYS A C 1
ATOM 1170 O O . CYS A 1 148 ? 3.877 -4.711 4.498 1.00 95.31 148 CYS A O 1
ATOM 1172 N N . LEU A 1 149 ? 5.259 -3.209 3.543 1.00 95.19 149 LEU A N 1
ATOM 1173 C CA . LEU A 1 149 ? 5.259 -2.282 4.673 1.00 95.19 149 LEU A CA 1
ATOM 1174 C C . LEU A 1 149 ? 3.854 -1.719 4.919 1.00 95.19 149 LEU A C 1
ATOM 1176 O O . LEU A 1 149 ? 3.392 -1.771 6.057 1.00 95.19 149 LEU A O 1
ATOM 1180 N N . CYS A 1 150 ? 3.152 -1.338 3.849 1.00 94.06 150 CYS A N 1
ATOM 1181 C CA . CYS A 1 150 ? 1.772 -0.851 3.872 1.00 94.06 150 CYS A CA 1
ATOM 1182 C C . CYS A 1 150 ? 0.771 -1.858 4.458 1.00 94.06 150 CYS A C 1
ATOM 1184 O O . CYS A 1 150 ? -0.272 -1.490 4.990 1.00 94.06 150 CYS A O 1
ATOM 1186 N N . VAL A 1 151 ? 1.072 -3.156 4.405 1.00 93.75 151 VAL A N 1
ATOM 1187 C CA . VAL A 1 151 ? 0.252 -4.184 5.061 1.00 93.75 151 VAL A CA 1
ATOM 1188 C C . VAL A 1 151 ? 0.717 -4.424 6.498 1.00 93.75 151 VAL A C 1
ATOM 1190 O O . VAL A 1 151 ? -0.107 -4.501 7.415 1.00 93.75 151 VAL A O 1
ATOM 1193 N N . ALA A 1 152 ? 2.028 -4.545 6.708 1.00 95.12 152 ALA A N 1
ATOM 1194 C CA . ALA A 1 152 ? 2.613 -4.924 7.988 1.00 95.12 152 ALA A CA 1
ATOM 1195 C C . ALA A 1 152 ? 2.482 -3.824 9.051 1.00 95.12 152 ALA A C 1
ATOM 1197 O O . ALA A 1 152 ? 2.107 -4.109 10.190 1.00 95.12 152 ALA A O 1
ATOM 1198 N N . LEU A 1 153 ? 2.767 -2.571 8.699 1.00 95.38 153 LEU A N 1
ATOM 1199 C CA . LEU A 1 153 ? 2.768 -1.452 9.636 1.00 95.38 153 LEU A CA 1
ATOM 1200 C C . LEU A 1 153 ? 1.356 -1.168 10.182 1.00 95.38 153 LEU A C 1
ATOM 1202 O O . LEU A 1 153 ? 1.215 -1.103 11.411 1.00 95.38 153 LEU A O 1
ATOM 1206 N N . PRO A 1 154 ? 0.285 -1.114 9.365 1.00 93.75 154 PRO A N 1
ATOM 1207 C CA . PRO A 1 154 ? -1.074 -0.995 9.877 1.00 93.75 154 PRO A CA 1
ATOM 1208 C C . PRO A 1 154 ? -1.513 -2.212 10.687 1.00 93.75 154 PRO A C 1
ATOM 1210 O O . PRO A 1 154 ? -2.118 -2.035 11.744 1.00 93.75 154 PRO A O 1
ATOM 1213 N N . ALA A 1 155 ? -1.132 -3.433 10.290 1.00 93.31 155 ALA A N 1
ATOM 1214 C CA . ALA A 1 155 ? -1.429 -4.637 11.069 1.00 93.31 155 ALA A CA 1
ATOM 1215 C C . ALA A 1 155 ? -0.842 -4.557 12.489 1.00 93.31 155 ALA A C 1
ATOM 1217 O O . ALA A 1 155 ? -1.542 -4.830 13.469 1.00 93.31 155 ALA A O 1
ATOM 1218 N N . VAL A 1 156 ? 0.419 -4.127 12.615 1.00 95.44 156 VAL A N 1
ATOM 1219 C CA . VAL A 1 156 ? 1.078 -3.919 13.913 1.00 95.44 156 VAL A CA 1
ATOM 1220 C C . VAL A 1 156 ? 0.385 -2.805 14.700 1.00 95.44 156 VAL A C 1
ATOM 1222 O O . VAL A 1 156 ? 0.057 -3.000 15.873 1.00 95.44 156 VAL A O 1
ATOM 1225 N N . CYS A 1 157 ? 0.092 -1.665 14.071 1.00 94.25 157 CYS A N 1
ATOM 1226 C CA . CYS A 1 157 ? -0.599 -0.550 14.723 1.00 94.25 157 CYS A CA 1
ATOM 1227 C C . CYS A 1 157 ? -1.977 -0.962 15.257 1.00 94.25 157 CYS A C 1
ATOM 1229 O O . CYS A 1 157 ? -2.307 -0.694 16.414 1.00 94.25 157 CYS A O 1
ATOM 1231 N N . TYR A 1 158 ? -2.774 -1.666 14.452 1.00 91.31 158 TYR A N 1
ATOM 1232 C CA . TYR A 1 158 ? -4.098 -2.141 14.849 1.00 91.31 158 TYR A CA 1
ATOM 1233 C C . TYR A 1 158 ? -4.037 -3.222 15.917 1.00 91.31 158 TYR A C 1
ATOM 1235 O O . TYR A 1 158 ? -4.884 -3.231 16.811 1.00 91.31 158 TYR A O 1
ATOM 1243 N N . TYR A 1 159 ? -3.019 -4.082 15.896 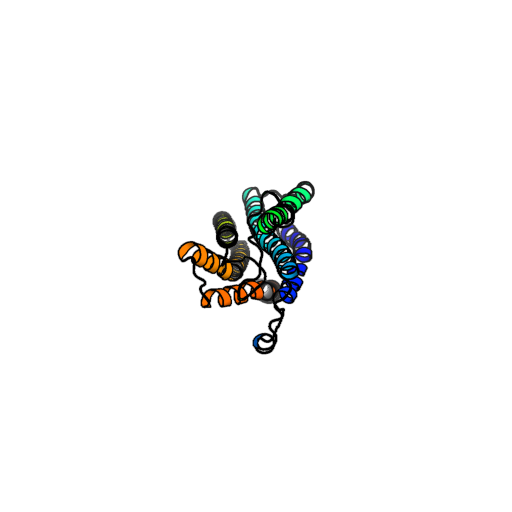1.00 92.56 159 TYR A N 1
ATOM 1244 C CA . TYR A 1 159 ? -2.786 -5.034 16.974 1.00 92.56 159 TYR A CA 1
ATOM 1245 C C . TYR A 1 159 ? -2.480 -4.333 18.308 1.00 92.56 159 TYR A C 1
ATOM 1247 O O . TYR A 1 159 ? -3.039 -4.700 19.345 1.00 92.56 159 TYR A O 1
ATOM 1255 N N . LEU A 1 160 ? -1.653 -3.283 18.299 1.00 93.19 160 LEU A N 1
ATOM 1256 C CA . LEU A 1 160 ? -1.363 -2.491 19.499 1.00 93.19 160 LEU A CA 1
ATOM 1257 C C . LEU A 1 160 ? -2.605 -1.745 20.009 1.00 93.19 160 LEU A C 1
ATOM 1259 O O . LEU A 1 160 ? -2.895 -1.785 21.207 1.00 93.19 160 LEU A O 1
ATOM 1263 N N . ILE A 1 161 ? -3.387 -1.143 19.106 1.00 90.88 161 ILE A N 1
ATOM 1264 C CA . ILE A 1 161 ? -4.681 -0.528 19.440 1.00 90.88 161 ILE A CA 1
ATOM 1265 C C . ILE A 1 161 ? -5.623 -1.568 20.059 1.00 90.88 161 ILE A C 1
ATOM 1267 O O . ILE A 1 161 ? -6.243 -1.299 21.088 1.00 90.88 161 ILE A O 1
ATOM 1271 N N . TYR A 1 162 ? -5.704 -2.769 19.480 1.00 88.50 162 TYR A N 1
ATOM 1272 C CA . TYR A 1 162 ? -6.523 -3.866 19.995 1.00 88.50 162 TYR A CA 1
ATOM 1273 C C . TYR A 1 162 ? -6.124 -4.251 21.420 1.00 88.50 162 TYR A C 1
ATOM 1275 O O . TYR A 1 162 ? -6.991 -4.341 22.293 1.00 88.50 162 TYR A O 1
ATOM 1283 N N . ARG A 1 163 ? -4.822 -4.443 21.680 1.00 91.00 163 ARG A N 1
ATOM 1284 C CA . ARG A 1 163 ? -4.325 -4.767 23.026 1.00 91.00 163 ARG A CA 1
ATOM 1285 C C . ARG A 1 163 ? -4.723 -3.692 24.028 1.00 91.00 163 ARG A C 1
ATOM 1287 O O . ARG A 1 163 ? -5.298 -4.014 25.066 1.00 91.00 163 ARG A O 1
ATOM 1294 N N . ARG A 1 164 ? -4.502 -2.424 23.676 1.00 88.75 164 ARG A N 1
ATOM 1295 C CA . ARG A 1 164 ? -4.808 -1.294 24.554 1.00 88.75 164 ARG A CA 1
ATOM 1296 C C . ARG A 1 164 ? -6.303 -1.168 24.842 1.00 88.75 164 ARG A C 1
ATOM 1298 O O . ARG A 1 164 ? -6.702 -0.972 25.987 1.00 88.75 164 ARG A O 1
ATOM 1305 N N . LEU A 1 165 ? -7.145 -1.325 23.823 1.00 85.75 165 LEU A N 1
ATOM 1306 C CA . LEU A 1 165 ? -8.599 -1.302 23.984 1.00 85.75 165 LEU A CA 1
ATOM 1307 C C . LEU A 1 165 ? -9.103 -2.469 24.839 1.00 85.75 165 LEU A C 1
ATOM 1309 O O . LEU A 1 165 ? -10.005 -2.281 25.651 1.00 85.75 165 LEU A O 1
ATOM 1313 N N . LYS A 1 166 ? -8.516 -3.661 24.694 1.00 84.69 166 LYS A N 1
ATOM 1314 C CA . LYS A 1 166 ? -8.878 -4.837 25.493 1.00 84.69 166 LYS A CA 1
ATOM 1315 C C . LYS A 1 166 ? -8.538 -4.653 26.972 1.00 84.69 166 LYS A C 1
ATOM 1317 O O . LYS A 1 166 ? -9.351 -5.005 27.821 1.00 84.69 166 LYS A O 1
ATOM 1322 N N . GLU A 1 167 ? -7.382 -4.068 27.278 1.00 85.75 167 GLU A N 1
ATOM 1323 C CA . GLU A 1 167 ? -7.001 -3.702 28.650 1.00 85.75 167 GLU A CA 1
ATOM 1324 C C . GLU A 1 167 ? -8.010 -2.723 29.264 1.00 85.75 167 GLU A C 1
ATOM 1326 O O . GLU A 1 167 ? -8.536 -2.975 30.349 1.00 85.75 167 GLU A O 1
ATOM 1331 N N . HIS A 1 168 ? -8.361 -1.655 28.537 1.00 82.00 168 HIS A N 1
ATOM 1332 C CA . HIS A 1 168 ? -9.367 -0.693 28.991 1.00 82.00 168 HIS A CA 1
ATOM 1333 C C . HIS A 1 168 ? -10.761 -1.315 29.152 1.00 82.00 168 HIS A C 1
ATOM 1335 O O . HIS A 1 168 ? -11.466 -0.995 30.108 1.00 82.00 168 HIS A O 1
ATOM 1341 N N . ALA A 1 169 ? -11.165 -2.215 28.254 1.00 80.31 169 ALA A N 1
ATOM 1342 C CA . ALA A 1 169 ? -12.449 -2.902 28.346 1.00 80.31 169 ALA A CA 1
ATOM 1343 C C . ALA A 1 169 ? -12.516 -3.828 29.567 1.00 80.31 169 ALA A C 1
ATOM 1345 O O . ALA A 1 169 ? -13.542 -3.855 30.242 1.00 80.31 169 ALA A O 1
ATOM 1346 N N . ASN A 1 170 ? -11.433 -4.546 29.879 1.00 80.25 170 ASN A N 1
ATOM 1347 C CA . ASN A 1 170 ? -11.365 -5.409 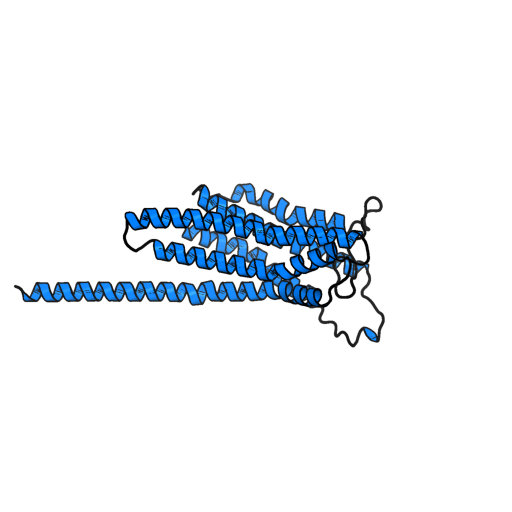31.057 1.00 80.25 170 ASN A CA 1
ATOM 1348 C C . ASN A 1 170 ? -11.436 -4.597 32.356 1.00 80.25 170 ASN A C 1
ATOM 1350 O O . ASN A 1 170 ? -12.235 -4.935 33.224 1.00 80.25 170 ASN A O 1
ATOM 1354 N N . PHE A 1 171 ? -10.685 -3.493 32.448 1.00 78.62 171 PHE A N 1
ATOM 1355 C CA . PHE A 1 171 ? -10.739 -2.587 33.601 1.00 78.62 171 PHE A CA 1
ATOM 1356 C C . PHE A 1 171 ? -12.144 -1.997 33.796 1.00 78.62 171 PHE A C 1
ATOM 1358 O O . PHE A 1 171 ? -12.682 -1.973 34.897 1.00 78.62 171 PHE A O 1
ATOM 1365 N N . MET A 1 172 ? -12.791 -1.566 32.710 1.00 69.50 172 MET A N 1
ATOM 1366 C CA . MET A 1 172 ? -14.134 -0.988 32.790 1.00 69.50 172 MET A CA 1
ATOM 1367 C C . MET A 1 172 ? -15.227 -2.028 33.033 1.00 69.50 172 MET A C 1
ATOM 1369 O O . MET A 1 172 ? -16.258 -1.669 33.586 1.00 69.50 172 MET A O 1
ATOM 1373 N N . LYS A 1 173 ? -15.031 -3.291 32.642 1.00 68.38 173 LYS A N 1
ATOM 1374 C CA . LYS A 1 173 ? -15.976 -4.381 32.924 1.00 68.38 173 LYS A CA 1
ATOM 1375 C C . LYS A 1 173 ? -16.049 -4.686 34.419 1.00 68.38 173 LYS A C 1
ATOM 1377 O O . LYS A 1 173 ? -17.126 -4.988 34.916 1.00 68.38 173 LYS A O 1
ATOM 1382 N N . GLU A 1 174 ? -14.926 -4.568 35.120 1.00 68.81 174 GLU A N 1
ATOM 1383 C CA . GLU A 1 174 ? -14.863 -4.703 36.579 1.00 68.81 174 GLU A CA 1
ATOM 1384 C C . GLU A 1 174 ? -15.606 -3.558 37.293 1.00 68.81 174 GLU A C 1
ATOM 1386 O O . GLU A 1 174 ? -16.211 -3.760 38.341 1.00 68.81 174 GLU A O 1
ATOM 1391 N N . VAL A 1 175 ? -15.635 -2.367 36.681 1.00 69.94 175 VAL A N 1
ATOM 1392 C CA . VAL A 1 175 ? -16.268 -1.159 37.241 1.00 69.94 175 VAL A CA 1
ATOM 1393 C C . VAL A 1 175 ? -17.732 -0.979 36.799 1.00 69.94 175 VAL A C 1
ATOM 1395 O O . VAL A 1 175 ? -18.538 -0.394 37.519 1.00 69.94 175 VAL A O 1
ATOM 1398 N N . SER A 1 176 ? -18.111 -1.448 35.609 1.00 60.09 176 SER A N 1
ATOM 1399 C CA . SER A 1 176 ? -19.426 -1.225 35.003 1.00 60.09 176 SER A CA 1
ATOM 1400 C C . SER A 1 176 ? -19.842 -2.420 34.147 1.00 60.09 176 SER A C 1
ATOM 1402 O O . SER A 1 176 ? -19.280 -2.685 33.084 1.00 60.09 176 SER A O 1
ATOM 1404 N N . ASN A 1 177 ? -20.872 -3.133 34.602 1.00 57.69 177 ASN A N 1
ATOM 1405 C CA . ASN A 1 177 ? -21.130 -4.505 34.171 1.00 57.69 177 ASN A CA 1
ATOM 1406 C C . ASN A 1 177 ? -21.471 -4.732 32.685 1.00 57.69 177 ASN A C 1
ATOM 1408 O O . ASN A 1 177 ? -21.399 -5.887 32.295 1.00 57.69 177 ASN A O 1
ATOM 1412 N N . ASN A 1 178 ? -21.835 -3.747 31.841 1.00 56.97 178 ASN A N 1
ATOM 1413 C CA . ASN A 1 178 ? -22.342 -4.083 30.487 1.00 56.97 178 ASN A CA 1
ATOM 1414 C C . ASN A 1 178 ? -22.223 -3.038 29.347 1.00 56.97 178 ASN A C 1
ATOM 1416 O O . ASN A 1 178 ? -22.557 -3.376 28.217 1.00 56.97 178 ASN A O 1
ATOM 1420 N N . ALA A 1 179 ? -21.783 -1.789 29.555 1.00 55.03 179 ALA A N 1
ATOM 1421 C CA . ALA A 1 179 ? -21.961 -0.750 28.514 1.00 55.03 179 ALA A CA 1
ATOM 1422 C C . ALA A 1 179 ? -20.789 -0.568 27.517 1.00 55.03 179 ALA A C 1
ATOM 1424 O O . ALA A 1 179 ? -21.012 -0.157 26.380 1.00 55.03 179 ALA A O 1
ATOM 1425 N N . ASN A 1 180 ? -19.542 -0.865 27.905 1.00 60.47 180 ASN A N 1
ATOM 1426 C CA . ASN A 1 180 ? -18.350 -0.493 27.111 1.00 60.47 180 ASN A CA 1
ATOM 1427 C C . ASN A 1 180 ? -17.736 -1.632 26.275 1.00 60.47 180 ASN A C 1
ATOM 1429 O O . ASN A 1 180 ? -16.878 -1.388 25.419 1.00 60.47 180 ASN A O 1
ATOM 1433 N N . THR A 1 181 ? -18.172 -2.873 26.490 1.00 65.12 181 THR A N 1
ATOM 1434 C CA . THR A 1 181 ? -17.690 -4.045 25.743 1.00 65.12 181 THR A CA 1
ATOM 1435 C C . THR A 1 181 ? -18.160 -4.025 24.290 1.00 65.12 181 THR A C 1
ATOM 1437 O O . THR A 1 181 ? -17.368 -4.299 23.386 1.00 65.12 181 THR A O 1
ATOM 1440 N N . ASP A 1 182 ? -19.405 -3.608 24.053 1.00 69.56 182 ASP A N 1
ATOM 1441 C CA . ASP A 1 182 ? -20.013 -3.586 22.717 1.00 69.56 182 ASP A CA 1
ATOM 1442 C C . ASP A 1 182 ? -19.368 -2.529 21.809 1.00 69.56 182 ASP A C 1
ATOM 1444 O O . ASP A 1 182 ? -19.080 -2.791 20.640 1.00 69.56 182 ASP A O 1
ATOM 1448 N N . PHE A 1 183 ? -19.045 -1.357 22.366 1.00 70.81 183 PHE A N 1
ATOM 1449 C CA . PHE A 1 183 ? -18.357 -0.286 21.640 1.00 70.81 183 PHE A CA 1
ATOM 1450 C C . PHE A 1 183 ? -16.949 -0.703 21.194 1.00 70.81 183 PHE A C 1
ATOM 1452 O O . PHE A 1 183 ? -16.554 -0.484 20.047 1.00 70.81 183 PHE A O 1
ATOM 1459 N N . THR A 1 184 ? -16.204 -1.356 22.089 1.00 73.69 184 THR A N 1
ATOM 1460 C CA . THR A 1 184 ? -14.849 -1.841 21.806 1.00 73.69 184 THR A CA 1
ATOM 1461 C C . THR A 1 184 ? -14.864 -2.906 20.709 1.00 73.69 184 THR A C 1
ATOM 1463 O O . THR A 1 184 ? -14.091 -2.824 19.753 1.00 73.69 184 THR A O 1
ATOM 1466 N N . ALA A 1 185 ? -15.795 -3.863 20.785 1.00 73.88 185 ALA A N 1
ATOM 1467 C CA . ALA A 1 185 ? -15.964 -4.895 19.765 1.00 73.88 185 ALA A CA 1
ATOM 1468 C C . ALA A 1 185 ? -16.314 -4.307 18.383 1.00 73.88 185 ALA A C 1
ATOM 1470 O O . ALA A 1 185 ? -15.781 -4.759 17.366 1.00 73.88 185 ALA A O 1
ATOM 1471 N N . ALA A 1 186 ? -17.156 -3.269 18.334 1.00 77.75 186 ALA A N 1
ATOM 1472 C CA . ALA A 1 186 ? -17.519 -2.593 17.090 1.00 77.75 186 ALA A CA 1
ATOM 1473 C C . ALA A 1 186 ? -16.323 -1.882 16.430 1.00 77.75 186 ALA A C 1
ATOM 1475 O O . ALA A 1 186 ? -16.151 -1.978 15.212 1.00 77.75 186 ALA A O 1
ATOM 1476 N N . ILE A 1 187 ? -15.471 -1.207 17.213 1.00 79.56 187 ILE A N 1
ATOM 1477 C CA . ILE A 1 187 ? -14.242 -0.576 16.699 1.00 79.56 187 ILE A CA 1
ATOM 1478 C C . ILE A 1 187 ? -13.295 -1.632 16.134 1.00 79.56 187 ILE A C 1
ATOM 1480 O O . ILE A 1 187 ? -12.838 -1.499 15.001 1.00 79.56 187 ILE A O 1
ATOM 1484 N N . ILE A 1 188 ? -13.044 -2.703 16.889 1.00 81.69 188 ILE A N 1
ATOM 1485 C CA . ILE A 1 188 ? -12.131 -3.778 16.479 1.00 81.69 188 ILE A CA 1
ATOM 1486 C C . ILE A 1 188 ? -12.589 -4.400 15.159 1.00 81.69 188 ILE A C 1
ATOM 1488 O O . ILE A 1 188 ? -11.779 -4.605 14.257 1.00 81.69 188 ILE A O 1
ATOM 1492 N N . LYS A 1 189 ? -13.896 -4.639 15.007 1.00 82.75 189 LYS A N 1
ATOM 1493 C CA . LYS A 1 189 ? -14.454 -5.173 13.764 1.00 82.75 189 LYS A CA 1
ATOM 1494 C C . LYS A 1 189 ? -14.194 -4.250 12.571 1.00 82.75 189 LYS A C 1
ATOM 1496 O O . LYS A 1 189 ? -13.853 -4.740 11.499 1.00 82.75 189 LYS A O 1
ATOM 1501 N N . LYS A 1 190 ? -14.330 -2.930 12.743 1.00 83.69 190 LYS A N 1
ATOM 1502 C CA . LYS A 1 190 ? -14.056 -1.950 11.676 1.00 83.69 190 LYS A CA 1
ATOM 1503 C C . LYS A 1 190 ? -12.580 -1.924 11.286 1.00 83.69 190 LYS A C 1
ATOM 1505 O O . LYS A 1 190 ? -12.287 -1.923 10.096 1.00 83.69 190 LYS A O 1
ATOM 1510 N N . LEU A 1 191 ? -11.677 -1.959 12.270 1.00 86.00 191 LEU A N 1
ATOM 1511 C CA . LEU A 1 191 ? -10.232 -2.012 12.025 1.00 86.00 191 LEU A CA 1
ATOM 1512 C C . LEU A 1 191 ? -9.832 -3.288 11.278 1.00 86.00 191 LEU A C 1
ATOM 1514 O O . LEU A 1 191 ? -9.075 -3.217 10.320 1.00 86.00 191 LEU A O 1
ATOM 1518 N N . LEU A 1 192 ? -10.388 -4.442 11.664 1.00 86.50 192 LEU A N 1
ATOM 1519 C CA . LEU A 1 192 ? -10.098 -5.720 11.009 1.00 86.50 192 LEU A CA 1
ATOM 1520 C C . LEU A 1 192 ? -10.609 -5.742 9.563 1.00 86.50 192 LEU A C 1
ATOM 1522 O O . LEU A 1 192 ? -9.880 -6.162 8.671 1.00 86.50 192 LEU A O 1
ATOM 1526 N N . VAL A 1 193 ? -11.828 -5.248 9.315 1.00 86.69 193 VAL A N 1
ATOM 1527 C CA . VAL A 1 193 ? -12.365 -5.126 7.949 1.00 86.69 193 VAL A CA 1
ATOM 1528 C C . VAL A 1 193 ? -11.478 -4.217 7.100 1.00 86.69 193 VAL A C 1
ATOM 1530 O O . VAL A 1 193 ? -11.127 -4.599 5.990 1.00 86.69 193 VAL A O 1
ATOM 1533 N N . PHE A 1 194 ? -11.072 -3.057 7.624 1.00 85.88 194 PHE A N 1
ATOM 1534 C CA . PHE A 1 194 ? -10.176 -2.147 6.910 1.00 85.88 194 PHE A CA 1
ATOM 1535 C C . PHE A 1 194 ? -8.819 -2.799 6.604 1.00 85.88 194 PHE A C 1
ATOM 1537 O O . PHE A 1 194 ? -8.388 -2.793 5.455 1.00 85.88 194 PHE A O 1
ATOM 1544 N N . GLN A 1 195 ? -8.193 -3.448 7.591 1.00 90.38 195 GLN A N 1
ATOM 1545 C CA . GLN A 1 195 ? -6.940 -4.181 7.396 1.00 90.38 195 GLN A CA 1
ATOM 1546 C C . GLN A 1 195 ? -7.072 -5.284 6.342 1.00 90.38 195 GLN A C 1
ATOM 1548 O O . GLN A 1 195 ? -6.172 -5.466 5.526 1.00 90.38 195 GLN A O 1
ATOM 1553 N N . GLY A 1 196 ? -8.180 -6.030 6.360 1.00 88.94 196 GLY A N 1
ATOM 1554 C CA . GLY A 1 196 ? -8.449 -7.081 5.383 1.00 88.94 196 GLY A CA 1
ATOM 1555 C C . GLY A 1 196 ? -8.526 -6.534 3.960 1.00 88.94 196 GLY A C 1
ATOM 1556 O O . GLY A 1 196 ? -7.965 -7.136 3.051 1.00 88.94 196 GLY A O 1
ATOM 1557 N N . ILE A 1 197 ? -9.149 -5.366 3.782 1.00 89.25 197 ILE A N 1
ATOM 1558 C CA . ILE A 1 197 ? -9.245 -4.693 2.481 1.00 89.25 197 ILE A CA 1
ATOM 1559 C C . ILE A 1 197 ? -7.874 -4.218 2.014 1.00 89.25 197 ILE A C 1
ATOM 1561 O O . ILE A 1 197 ? -7.481 -4.562 0.910 1.00 89.25 197 ILE A O 1
ATOM 1565 N N . VAL A 1 198 ? -7.118 -3.506 2.857 1.00 88.69 198 VAL A N 1
ATOM 1566 C CA . VAL A 1 198 ? -5.750 -3.066 2.526 1.00 88.69 198 VAL A CA 1
ATOM 1567 C C . VAL A 1 198 ? -4.882 -4.264 2.132 1.00 88.69 198 VAL A C 1
ATOM 1569 O O . VAL A 1 198 ? -4.225 -4.247 1.095 1.00 88.69 198 VAL A O 1
ATOM 1572 N N . THR A 1 199 ? -4.942 -5.345 2.914 1.00 91.50 199 THR A N 1
ATOM 1573 C CA . THR A 1 199 ? -4.200 -6.581 2.625 1.00 91.50 199 THR A CA 1
ATOM 1574 C C . THR A 1 199 ? -4.604 -7.165 1.273 1.00 91.50 199 THR A C 1
ATOM 1576 O O . THR A 1 199 ? -3.737 -7.553 0.501 1.00 91.50 199 THR A O 1
ATOM 1579 N N . PHE A 1 200 ? -5.902 -7.214 0.966 1.00 91.19 200 PHE A N 1
ATOM 1580 C CA . PHE A 1 200 ? -6.400 -7.742 -0.302 1.00 91.19 200 PHE A CA 1
ATOM 1581 C C . PHE A 1 200 ? -6.025 -6.860 -1.502 1.00 91.19 200 PHE A C 1
ATOM 1583 O O . PHE A 1 200 ? -5.585 -7.385 -2.516 1.00 91.19 200 PHE A O 1
ATOM 1590 N N . THR A 1 201 ? -6.141 -5.536 -1.394 1.00 89.75 201 THR A N 1
ATOM 1591 C CA . THR A 1 201 ? -5.831 -4.600 -2.488 1.00 89.75 201 THR A CA 1
ATOM 1592 C C . THR A 1 201 ? -4.357 -4.665 -2.895 1.00 89.75 201 THR A C 1
ATOM 1594 O O . THR A 1 201 ? -4.038 -4.681 -4.086 1.00 89.75 201 THR A O 1
ATOM 1597 N N . PHE A 1 202 ? -3.449 -4.753 -1.917 1.00 90.81 202 PHE A N 1
ATOM 1598 C CA . PHE A 1 202 ? -2.003 -4.686 -2.158 1.00 90.81 202 PHE A CA 1
ATOM 1599 C C . PHE A 1 202 ? -1.299 -6.050 -2.209 1.00 90.81 202 PHE A C 1
ATOM 1601 O O . PHE A 1 202 ? -0.107 -6.101 -2.525 1.00 90.81 202 PHE A O 1
ATOM 1608 N N . CYS A 1 203 ? -1.998 -7.169 -1.966 1.00 92.25 203 CYS A N 1
ATOM 1609 C CA . CYS A 1 203 ? -1.366 -8.493 -2.025 1.00 92.25 203 CYS A CA 1
ATOM 1610 C C . CYS A 1 203 ? -0.878 -8.858 -3.431 1.00 92.25 203 CYS A C 1
ATOM 1612 O O . CYS A 1 203 ? 0.158 -9.513 -3.547 1.00 92.25 203 CYS A O 1
ATOM 1614 N N . GLY A 1 204 ? -1.569 -8.412 -4.486 1.00 91.44 204 GLY A N 1
ATOM 1615 C CA . GLY A 1 204 ? -1.147 -8.618 -5.871 1.00 91.44 204 GLY A CA 1
ATOM 1616 C C . GLY A 1 204 ? 0.219 -7.992 -6.142 1.00 91.44 204 GLY A C 1
ATOM 1617 O O . GLY A 1 204 ? 1.161 -8.709 -6.460 1.00 91.44 204 GLY A O 1
ATOM 1618 N N . ILE A 1 205 ? 0.369 -6.690 -5.871 1.00 91.50 205 ILE A N 1
ATOM 1619 C CA . ILE A 1 205 ? 1.641 -5.959 -6.028 1.00 91.50 205 ILE A CA 1
ATOM 1620 C C . ILE A 1 205 ? 2.765 -6.604 -5.213 1.00 91.50 205 ILE A C 1
ATOM 1622 O O . ILE A 1 205 ? 3.862 -6.820 -5.731 1.00 91.50 205 ILE A O 1
ATOM 1626 N N . ALA A 1 206 ? 2.501 -6.913 -3.940 1.00 93.56 206 ALA A N 1
ATOM 1627 C CA . ALA A 1 206 ? 3.497 -7.505 -3.055 1.00 93.56 206 ALA A CA 1
ATOM 1628 C C . ALA A 1 206 ? 3.960 -8.875 -3.572 1.00 93.56 206 ALA A C 1
ATOM 1630 O O . ALA A 1 206 ? 5.157 -9.110 -3.719 1.00 93.56 206 ALA A O 1
ATOM 1631 N N . SER A 1 207 ? 3.018 -9.766 -3.888 1.00 93.44 207 SER A N 1
ATOM 1632 C CA . SER A 1 207 ? 3.336 -11.107 -4.387 1.00 93.44 207 SER A CA 1
ATOM 1633 C C . SER A 1 207 ? 4.030 -11.061 -5.749 1.00 93.44 207 SER A C 1
ATOM 1635 O O . SER A 1 207 ? 5.032 -11.750 -5.937 1.00 93.44 207 SER A O 1
ATOM 1637 N N . TYR A 1 208 ? 3.574 -10.197 -6.658 1.00 91.25 208 TYR A N 1
ATOM 1638 C CA . TYR A 1 208 ? 4.180 -10.012 -7.970 1.00 91.25 208 TYR A CA 1
ATOM 1639 C C . TYR A 1 208 ? 5.628 -9.539 -7.867 1.00 91.25 208 TYR A C 1
ATOM 1641 O O . TYR A 1 208 ? 6.527 -10.215 -8.363 1.00 91.25 208 TYR A O 1
ATOM 1649 N N . GLY A 1 209 ? 5.889 -8.434 -7.164 1.00 89.88 209 GLY A N 1
ATOM 1650 C CA . GLY A 1 209 ? 7.250 -7.909 -7.077 1.00 89.88 209 GLY A CA 1
ATOM 1651 C C . GLY A 1 209 ? 8.198 -8.803 -6.268 1.00 89.88 209 GLY A C 1
ATOM 1652 O O . GLY A 1 209 ? 9.374 -8.881 -6.615 1.00 89.88 209 GLY A O 1
ATOM 1653 N N . ILE A 1 210 ? 7.711 -9.562 -5.272 1.00 91.12 210 ILE A N 1
ATOM 1654 C CA . ILE A 1 210 ? 8.513 -10.612 -4.613 1.00 91.12 210 ILE A CA 1
ATOM 1655 C C . ILE A 1 210 ? 8.896 -11.708 -5.614 1.00 91.12 210 ILE A C 1
ATOM 1657 O O . ILE A 1 210 ? 10.050 -12.133 -5.641 1.00 91.12 210 ILE A O 1
ATOM 1661 N N . CYS A 1 211 ? 7.960 -12.160 -6.453 1.00 91.56 211 CYS A N 1
ATOM 1662 C CA . CYS A 1 211 ? 8.253 -13.157 -7.479 1.00 91.56 211 CYS A CA 1
ATOM 1663 C C . CYS A 1 211 ? 9.257 -12.639 -8.517 1.00 91.56 211 CYS A C 1
ATOM 1665 O O . CYS A 1 211 ? 10.192 -13.366 -8.845 1.00 91.56 211 CYS A O 1
ATOM 1667 N N . ILE A 1 212 ? 9.125 -11.390 -8.976 1.00 89.50 212 ILE A N 1
ATOM 1668 C CA . ILE A 1 212 ? 10.108 -10.765 -9.876 1.00 89.50 212 ILE A CA 1
ATOM 1669 C C . ILE A 1 212 ? 11.489 -10.697 -9.214 1.00 89.50 212 ILE A C 1
ATOM 1671 O O . ILE A 1 212 ? 12.486 -11.057 -9.841 1.00 89.50 212 ILE A O 1
ATOM 1675 N N . ALA A 1 213 ? 11.557 -10.297 -7.942 1.00 87.56 213 ALA A N 1
ATOM 1676 C CA . ALA A 1 213 ? 12.811 -10.223 -7.197 1.00 87.56 213 ALA A CA 1
ATOM 1677 C C . ALA A 1 213 ? 13.474 -11.601 -7.017 1.00 87.56 213 ALA A C 1
ATOM 1679 O O . ALA A 1 213 ? 14.695 -11.717 -7.116 1.00 87.56 213 ALA A O 1
ATOM 1680 N N . ALA A 1 214 ? 12.678 -12.644 -6.764 1.00 89.75 214 ALA A N 1
ATOM 1681 C CA . ALA A 1 214 ? 13.169 -13.991 -6.483 1.00 89.75 214 ALA A CA 1
ATOM 1682 C C . ALA A 1 214 ? 13.531 -14.786 -7.745 1.00 89.75 214 ALA A C 1
ATOM 1684 O O . ALA A 1 214 ? 14.563 -15.454 -7.778 1.00 89.75 214 ALA A O 1
ATOM 1685 N N . PHE A 1 215 ? 12.680 -14.738 -8.771 1.00 88.00 215 PHE A N 1
ATOM 1686 C CA . PHE A 1 215 ? 12.774 -15.622 -9.935 1.00 88.00 215 PHE A CA 1
ATOM 1687 C C . PHE A 1 215 ? 13.242 -14.917 -11.201 1.00 88.00 215 PHE A C 1
ATOM 1689 O O . PHE A 1 215 ? 13.613 -15.600 -12.151 1.00 88.00 215 PHE A O 1
ATOM 1696 N N . GLN A 1 216 ? 13.247 -13.578 -11.225 1.00 85.31 216 GLN A N 1
ATOM 1697 C CA . GLN A 1 216 ? 13.653 -12.770 -12.383 1.00 85.31 216 GLN A CA 1
ATOM 1698 C C . GLN A 1 216 ? 12.887 -13.079 -13.682 1.00 85.31 216 GLN A C 1
ATOM 1700 O O . GLN A 1 216 ? 13.297 -12.665 -14.768 1.00 85.31 216 GLN A O 1
ATOM 1705 N N . THR A 1 217 ? 11.784 -13.808 -13.566 1.00 82.00 217 THR A N 1
ATOM 1706 C CA . THR A 1 217 ? 10.885 -14.209 -14.639 1.00 82.00 217 THR A CA 1
ATOM 1707 C C . THR A 1 217 ? 9.504 -13.682 -14.327 1.00 82.00 217 THR A C 1
ATOM 1709 O O . THR A 1 217 ? 9.166 -13.465 -13.165 1.00 82.00 217 THR A O 1
ATOM 1712 N N . GLU A 1 218 ? 8.715 -13.466 -15.369 1.00 78.06 218 GLU A N 1
ATOM 1713 C CA . GLU A 1 218 ? 7.386 -12.900 -15.236 1.00 78.06 218 GLU A CA 1
ATOM 1714 C C . GLU A 1 218 ? 6.332 -13.990 -14.979 1.00 78.06 218 GLU A C 1
ATOM 1716 O O . GLU A 1 218 ? 6.077 -14.833 -15.846 1.00 78.06 218 GLU A O 1
ATOM 1721 N N . PRO A 1 219 ? 5.684 -14.003 -13.802 1.00 83.44 219 PRO A N 1
ATOM 1722 C CA . PRO A 1 219 ? 4.611 -14.943 -13.526 1.00 83.44 219 PRO A CA 1
ATOM 1723 C C . PRO A 1 219 ? 3.263 -14.413 -14.040 1.00 83.44 219 PRO A C 1
ATOM 1725 O O . PRO A 1 219 ? 2.556 -13.694 -13.331 1.00 83.44 219 PRO A O 1
ATOM 1728 N N . THR A 1 220 ? 2.844 -14.839 -15.235 1.00 82.69 220 THR A N 1
ATOM 1729 C CA . THR A 1 220 ? 1.587 -14.397 -15.883 1.00 82.69 220 THR A CA 1
ATOM 1730 C C . THR A 1 220 ? 0.350 -14.507 -14.977 1.00 82.69 220 THR A C 1
ATOM 1732 O O . THR A 1 220 ? -0.541 -13.664 -15.021 1.00 82.69 220 THR A O 1
ATOM 1735 N N . GLY A 1 221 ? 0.284 -15.524 -14.108 1.00 85.31 221 GLY A N 1
ATOM 1736 C CA . GLY A 1 221 ? -0.827 -15.678 -13.161 1.00 85.31 221 GLY A CA 1
ATOM 1737 C C . GLY A 1 221 ? -0.897 -14.575 -12.095 1.00 85.31 221 GLY A C 1
ATOM 1738 O O . GLY A 1 221 ? -1.989 -14.165 -11.705 1.00 85.31 221 GLY A O 1
ATOM 1739 N N . LEU A 1 222 ? 0.251 -14.058 -11.643 1.00 88.31 222 LEU A N 1
ATOM 1740 C CA . LEU A 1 222 ? 0.296 -12.965 -10.667 1.00 88.31 222 LEU A CA 1
ATOM 1741 C C . LEU A 1 222 ? 0.058 -11.593 -11.308 1.00 88.31 222 LEU A C 1
ATOM 1743 O O . LEU A 1 222 ? -0.412 -10.693 -10.613 1.00 88.31 222 LEU A O 1
ATOM 1747 N N . VAL A 1 223 ? 0.313 -11.435 -12.611 1.00 86.62 223 VAL A N 1
ATOM 1748 C CA . VAL A 1 223 ? -0.088 -10.234 -13.367 1.00 86.62 223 VAL A CA 1
ATOM 1749 C C . VAL A 1 223 ? -1.603 -10.051 -13.251 1.00 86.62 223 VAL A C 1
ATOM 1751 O O . VAL A 1 223 ? -2.067 -9.020 -12.770 1.00 86.62 223 VAL A O 1
ATOM 1754 N N . TRP A 1 224 ? -2.377 -11.096 -13.565 1.00 86.62 224 TRP A N 1
ATOM 1755 C CA . TRP A 1 224 ? -3.840 -11.088 -13.438 1.00 86.62 224 TRP A CA 1
ATOM 1756 C C . TRP A 1 224 ? -4.324 -10.797 -12.019 1.00 86.62 224 TRP A C 1
ATOM 1758 O O . TRP A 1 224 ? -5.244 -10.000 -11.833 1.00 86.62 224 TRP A O 1
ATOM 1768 N N . LEU A 1 225 ? -3.692 -11.417 -11.018 1.00 88.50 225 LEU A N 1
ATOM 1769 C CA . LEU A 1 225 ? -3.987 -11.142 -9.613 1.00 88.50 225 LEU A CA 1
ATOM 1770 C C . LEU A 1 225 ? -3.762 -9.659 -9.289 1.00 88.50 225 LEU A C 1
ATOM 1772 O O . LEU A 1 225 ? -4.624 -9.038 -8.682 1.00 88.50 225 LEU A O 1
ATOM 1776 N N . THR A 1 226 ? -2.640 -9.090 -9.732 1.00 87.88 226 THR A N 1
ATOM 1777 C CA . THR A 1 226 ? -2.268 -7.689 -9.490 1.00 87.88 226 THR A CA 1
ATOM 1778 C C . THR A 1 226 ? -3.256 -6.718 -10.119 1.00 87.88 226 THR A C 1
ATOM 1780 O O . THR A 1 226 ? -3.738 -5.816 -9.435 1.00 87.88 226 THR A O 1
ATOM 1783 N N . VAL A 1 227 ? -3.630 -6.934 -11.386 1.00 86.31 227 VAL A N 1
ATOM 1784 C CA . VAL A 1 227 ? -4.673 -6.129 -12.042 1.00 86.31 227 VAL A CA 1
ATOM 1785 C C . VAL A 1 227 ? -5.974 -6.218 -11.254 1.00 86.31 227 VAL A C 1
ATOM 1787 O O . VAL A 1 227 ? -6.583 -5.191 -10.959 1.00 86.31 227 VAL A O 1
ATOM 1790 N N . LEU A 1 228 ? -6.402 -7.427 -10.888 1.00 87.44 228 LEU A N 1
ATOM 1791 C CA . LEU A 1 228 ? -7.660 -7.633 -10.182 1.00 87.44 228 LEU A CA 1
ATOM 1792 C C . LEU A 1 228 ? -7.660 -6.942 -8.816 1.00 87.44 228 LEU A C 1
ATOM 1794 O O . LEU A 1 228 ? -8.626 -6.253 -8.492 1.00 87.44 228 LEU A O 1
ATOM 1798 N N . THR A 1 229 ? -6.594 -7.083 -8.028 1.00 88.56 229 THR A N 1
ATOM 1799 C CA . THR A 1 229 ? -6.543 -6.529 -6.671 1.00 88.56 229 THR A CA 1
ATOM 1800 C C . THR A 1 229 ? -6.467 -5.006 -6.686 1.00 88.56 229 THR A C 1
ATOM 1802 O O . THR A 1 229 ? -7.250 -4.369 -5.981 1.00 88.56 229 THR A O 1
ATOM 1805 N N . ILE A 1 230 ? -5.624 -4.410 -7.539 1.00 84.06 230 ILE A N 1
ATOM 1806 C CA . ILE A 1 230 ? -5.502 -2.946 -7.654 1.00 84.06 230 ILE A CA 1
ATOM 1807 C C . ILE A 1 230 ? -6.822 -2.336 -8.128 1.00 84.06 230 ILE A C 1
ATOM 1809 O O . ILE A 1 230 ? -7.355 -1.435 -7.480 1.00 84.06 230 ILE A O 1
ATOM 1813 N N . ASN A 1 231 ? -7.403 -2.866 -9.210 1.00 84.25 231 ASN A N 1
ATOM 1814 C CA . ASN A 1 231 ? -8.671 -2.349 -9.732 1.00 84.25 231 ASN A CA 1
ATOM 1815 C C . ASN A 1 231 ? -9.835 -2.593 -8.766 1.00 84.25 231 ASN A C 1
ATOM 1817 O O . ASN A 1 231 ? -10.830 -1.864 -8.786 1.00 84.25 231 ASN A O 1
ATOM 1821 N N . SER A 1 232 ? -9.718 -3.594 -7.887 1.00 84.56 232 SER A N 1
ATOM 1822 C CA . SER A 1 232 ? -10.733 -3.842 -6.873 1.00 84.56 232 SER A CA 1
ATOM 1823 C C . SER A 1 232 ? -10.730 -2.863 -5.709 1.00 84.56 232 SER A C 1
ATOM 1825 O O . SER A 1 232 ? -11.775 -2.675 -5.086 1.00 84.56 232 SER A O 1
ATOM 1827 N N . GLY A 1 233 ? -9.609 -2.183 -5.449 1.00 77.69 233 GLY A N 1
ATOM 1828 C CA . GLY A 1 233 ? -9.460 -1.301 -4.293 1.00 77.69 233 GLY A CA 1
ATOM 1829 C C . GLY A 1 233 ? -10.557 -0.237 -4.203 1.00 77.69 233 GLY A C 1
ATOM 1830 O O . GLY A 1 233 ? -11.147 -0.043 -3.138 1.00 77.69 233 GLY A O 1
ATOM 1831 N N . GLY A 1 234 ? -10.908 0.391 -5.330 1.00 76.62 234 GLY A N 1
ATOM 1832 C CA . GLY A 1 234 ? -11.936 1.434 -5.384 1.00 76.62 234 GLY A CA 1
ATOM 1833 C C . GLY A 1 234 ? -13.328 0.940 -4.976 1.00 76.62 234 GLY A C 1
ATOM 1834 O O . GLY A 1 234 ? -13.951 1.488 -4.061 1.00 76.62 234 GLY A O 1
ATOM 1835 N N . TRP A 1 235 ? -13.825 -0.123 -5.616 1.00 82.00 235 TRP A N 1
ATOM 1836 C CA . TRP A 1 235 ? -15.176 -0.620 -5.338 1.00 82.00 235 TRP A CA 1
ATOM 1837 C C . TRP A 1 235 ? -15.258 -1.403 -4.026 1.00 82.00 235 TRP A C 1
ATOM 1839 O O . TRP A 1 235 ? -16.268 -1.297 -3.329 1.00 82.00 235 TRP A O 1
ATOM 1849 N N . VAL A 1 236 ? -14.207 -2.133 -3.635 1.00 82.19 236 VAL A N 1
ATOM 1850 C CA . VAL A 1 236 ? -14.157 -2.830 -2.340 1.00 82.19 236 VAL A CA 1
ATOM 1851 C C . VAL A 1 236 ? -14.236 -1.814 -1.200 1.00 82.19 236 VAL A C 1
ATOM 1853 O O . VAL A 1 236 ? -15.009 -2.017 -0.260 1.00 82.19 236 VAL A O 1
ATOM 1856 N N . ASN A 1 237 ? -13.530 -0.683 -1.307 1.00 78.44 237 ASN A N 1
ATOM 1857 C CA . ASN A 1 237 ? -13.640 0.411 -0.340 1.00 78.44 237 ASN A CA 1
ATOM 1858 C C . ASN A 1 237 ? -15.055 1.010 -0.299 1.00 78.44 237 ASN A C 1
ATOM 1860 O O . ASN A 1 237 ? -15.598 1.227 0.788 1.00 78.44 237 ASN A O 1
ATOM 1864 N N . ALA A 1 238 ? -15.691 1.221 -1.456 1.00 79.19 238 ALA A N 1
ATOM 1865 C CA . ALA A 1 238 ? -17.064 1.727 -1.523 1.00 79.19 238 ALA A CA 1
ATOM 1866 C C . ALA A 1 238 ? -18.078 0.763 -0.874 1.00 79.19 238 ALA A C 1
ATOM 1868 O O . ALA A 1 238 ? -18.922 1.181 -0.076 1.00 79.19 238 ALA A O 1
ATOM 1869 N N . VAL A 1 239 ? -17.967 -0.538 -1.155 1.00 82.19 239 VAL A N 1
ATOM 1870 C CA . VAL A 1 239 ? -18.813 -1.581 -0.554 1.00 82.19 239 VAL A CA 1
ATOM 1871 C C . VAL A 1 239 ? -18.580 -1.668 0.951 1.00 82.19 239 VAL A C 1
ATOM 1873 O O . VAL A 1 239 ? -19.536 -1.744 1.723 1.00 82.19 239 VAL A O 1
ATOM 1876 N N . ALA A 1 240 ? -17.326 -1.614 1.396 1.00 78.94 240 ALA A N 1
ATOM 1877 C CA . ALA A 1 240 ? -16.996 -1.626 2.813 1.00 78.94 240 ALA A CA 1
ATOM 1878 C C . ALA A 1 240 ? -17.584 -0.420 3.547 1.00 78.94 240 ALA A C 1
ATOM 1880 O O . ALA A 1 240 ? -18.141 -0.581 4.635 1.00 78.94 240 ALA A O 1
ATOM 1881 N N . TYR A 1 241 ? -17.527 0.766 2.937 1.00 73.75 241 TYR A N 1
ATOM 1882 C CA . TYR A 1 241 ? -18.174 1.959 3.470 1.00 73.75 241 TYR A CA 1
ATOM 1883 C C . TYR A 1 241 ? -19.690 1.775 3.572 1.00 73.75 241 TYR A C 1
ATOM 1885 O O . TYR A 1 241 ? -20.276 2.012 4.631 1.00 73.75 241 TYR A O 1
ATOM 1893 N N . TYR A 1 242 ? -20.320 1.284 2.503 1.00 81.69 242 TYR A N 1
ATOM 1894 C CA . TYR A 1 242 ? -21.755 1.020 2.483 1.00 81.69 242 TYR A CA 1
ATOM 1895 C C . TYR A 1 242 ? -22.167 0.033 3.586 1.00 81.69 242 TYR A C 1
ATOM 1897 O O . TYR A 1 242 ? -23.091 0.304 4.355 1.00 81.69 242 TYR A O 1
ATOM 1905 N N . LEU A 1 243 ? -21.438 -1.076 3.742 1.00 79.31 243 LEU A N 1
ATOM 1906 C CA . LEU A 1 243 ? -21.673 -2.058 4.803 1.00 79.31 243 LEU A CA 1
ATOM 1907 C C . LEU A 1 243 ? -21.479 -1.456 6.203 1.00 79.31 243 LEU A C 1
ATOM 1909 O O . LEU A 1 243 ? -22.259 -1.743 7.116 1.00 79.31 243 LEU A O 1
ATOM 1913 N N . GLN A 1 244 ? -20.466 -0.606 6.389 1.00 74.75 244 GLN A N 1
ATOM 1914 C CA . GLN A 1 244 ? -20.212 0.053 7.669 1.00 74.75 244 GLN A CA 1
ATOM 1915 C C . GLN A 1 244 ? -21.306 1.040 8.064 1.00 74.75 244 GLN A C 1
ATOM 1917 O O . GLN A 1 244 ? -21.737 1.030 9.222 1.00 74.75 244 GLN A O 1
ATOM 1922 N N . GLU A 1 245 ? -21.756 1.869 7.128 1.00 75.44 245 GLU A N 1
ATOM 1923 C CA . GLU A 1 245 ? -22.741 2.907 7.410 1.00 75.44 245 GLU A CA 1
ATOM 1924 C C . GLU A 1 245 ? -24.160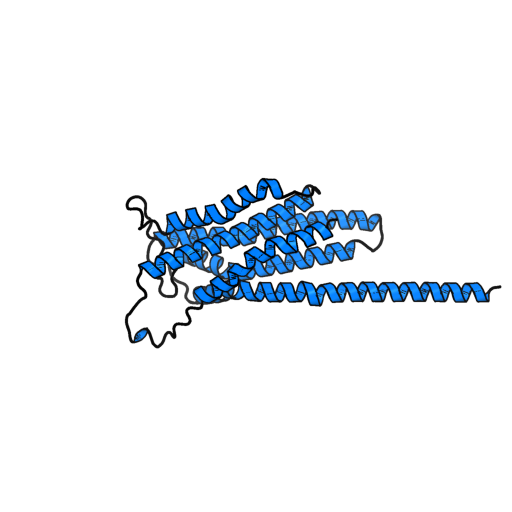 2.337 7.479 1.00 75.44 245 GLU A C 1
ATOM 1926 O O . GLU A 1 245 ? -24.884 2.622 8.428 1.00 75.44 245 GLU A O 1
ATOM 1931 N N . TYR A 1 246 ? -24.559 1.481 6.536 1.00 71.88 246 TYR A N 1
ATOM 1932 C CA . TYR A 1 246 ? -25.942 1.011 6.460 1.00 71.88 246 TYR A CA 1
ATOM 1933 C C . TYR A 1 246 ? -26.195 -0.255 7.271 1.00 71.88 246 TYR A C 1
ATOM 1935 O O . TYR A 1 246 ? -27.202 -0.335 7.971 1.00 71.88 246 TYR A O 1
ATOM 1943 N N . VAL A 1 247 ? -25.306 -1.248 7.231 1.00 67.81 247 VAL A N 1
ATOM 1944 C CA . VAL A 1 247 ? -25.594 -2.555 7.848 1.00 67.81 247 VAL A CA 1
ATOM 1945 C C . VAL A 1 247 ? -25.208 -2.576 9.323 1.00 67.81 247 VAL A C 1
ATOM 1947 O O . VAL A 1 247 ? -25.983 -3.046 10.161 1.00 67.81 247 VAL A O 1
ATOM 1950 N N . PHE A 1 248 ? -24.026 -2.061 9.668 1.00 66.44 248 PHE A N 1
ATOM 1951 C CA . PHE A 1 248 ? -23.552 -2.099 11.054 1.00 66.44 248 PHE A CA 1
ATOM 1952 C C . PHE A 1 248 ? -24.156 -0.984 11.914 1.00 66.44 248 PHE A C 1
ATOM 1954 O O . PHE A 1 248 ? -24.619 -1.274 13.014 1.00 66.44 248 PHE A O 1
ATOM 1961 N N . SER A 1 249 ? -24.275 0.243 11.394 1.00 63.41 249 SER A N 1
ATOM 1962 C CA . SER A 1 249 ? -24.920 1.344 12.133 1.00 63.41 249 SER A CA 1
ATOM 1963 C C . SER A 1 249 ? -26.403 1.063 12.421 1.00 63.41 249 SER A C 1
ATOM 1965 O O . SER A 1 249 ? -26.883 1.329 13.523 1.00 63.41 249 SER A O 1
ATOM 1967 N N . SER A 1 250 ? -27.130 0.457 11.470 1.00 58.72 250 SER A N 1
ATOM 1968 C CA . SER A 1 250 ? -28.546 0.110 11.664 1.00 58.72 250 SER A CA 1
ATOM 1969 C C . SER A 1 250 ? -28.733 -1.015 12.679 1.00 58.72 250 SER A C 1
ATOM 1971 O O . SER A 1 250 ? -29.599 -0.910 13.541 1.00 58.72 250 SER A O 1
ATOM 1973 N N . ARG A 1 251 ? -27.892 -2.060 12.652 1.00 58.56 251 ARG A N 1
ATOM 1974 C CA . ARG A 1 251 ? -27.963 -3.156 13.637 1.00 58.56 251 ARG A CA 1
ATOM 1975 C C . ARG A 1 251 ? -27.667 -2.695 15.062 1.00 58.56 251 ARG A C 1
ATOM 1977 O O . ARG A 1 251 ? -28.326 -3.167 15.988 1.00 58.56 251 ARG A O 1
ATOM 1984 N N . ASP A 1 252 ? -26.722 -1.776 15.236 1.00 57.59 252 ASP A N 1
ATOM 1985 C CA . ASP A 1 252 ? -26.414 -1.223 16.556 1.00 57.59 252 ASP A CA 1
ATOM 1986 C C . ASP A 1 252 ? -27.559 -0.330 17.062 1.00 57.59 252 ASP A C 1
ATOM 1988 O O . ASP A 1 252 ? -27.943 -0.432 18.228 1.00 57.59 252 ASP A O 1
ATOM 1992 N N . ARG A 1 253 ? -28.199 0.459 16.183 1.00 54.25 253 ARG A N 1
ATOM 1993 C CA . ARG A 1 253 ? -29.417 1.216 16.535 1.00 54.25 253 ARG A CA 1
ATOM 1994 C C . ARG A 1 253 ? -30.577 0.302 16.931 1.00 54.25 253 ARG A C 1
ATOM 1996 O O . ARG A 1 253 ? -31.171 0.516 17.985 1.00 54.25 253 ARG A O 1
ATOM 2003 N N . SER A 1 254 ? -30.845 -0.754 16.163 1.00 55.19 254 SER A N 1
ATOM 2004 C CA . SER A 1 254 ? -31.932 -1.696 16.463 1.00 55.19 254 SER A CA 1
ATOM 2005 C C . SER A 1 254 ? -31.726 -2.438 17.789 1.00 55.19 254 SER A C 1
ATOM 2007 O O . SER A 1 254 ? -32.689 -2.675 18.515 1.00 55.19 254 SER A O 1
ATOM 2009 N N . LYS A 1 255 ? -30.480 -2.778 18.155 1.00 55.84 255 LYS A N 1
ATOM 2010 C CA . LYS A 1 255 ? -30.172 -3.384 19.464 1.00 55.84 255 LYS A CA 1
ATOM 2011 C C . LYS A 1 255 ? -30.388 -2.414 20.626 1.00 55.84 255 LYS A C 1
ATOM 2013 O O . LYS A 1 255 ? -30.920 -2.814 21.662 1.00 55.84 255 LYS A O 1
ATOM 2018 N N . VAL A 1 256 ? -30.014 -1.144 20.459 1.00 57.97 256 VAL A N 1
ATOM 2019 C CA . VAL A 1 256 ? -30.240 -0.099 21.472 1.00 57.97 256 VAL A CA 1
ATOM 2020 C C . VAL A 1 256 ? -31.737 0.158 21.673 1.00 57.97 256 VAL A C 1
ATOM 2022 O O . VAL A 1 256 ? -32.189 0.299 22.810 1.00 57.97 256 VAL A O 1
ATOM 2025 N N . GLU A 1 257 ? -32.523 0.174 20.597 1.00 53.97 257 GLU A N 1
ATOM 2026 C CA . GLU A 1 257 ? -33.981 0.338 20.658 1.00 53.97 257 GLU A CA 1
ATOM 2027 C C . GLU A 1 257 ? -34.683 -0.875 21.290 1.00 53.97 257 GLU A C 1
ATOM 2029 O O . GLU A 1 257 ? -35.543 -0.707 22.156 1.00 53.97 257 GLU A O 1
ATOM 2034 N N . ALA A 1 258 ? -34.263 -2.099 20.951 1.00 54.31 258 ALA A N 1
ATOM 2035 C CA . ALA A 1 258 ? -34.787 -3.323 21.562 1.00 54.31 258 ALA A CA 1
ATOM 2036 C C . ALA A 1 258 ? -34.480 -3.412 23.072 1.00 54.31 258 ALA A C 1
ATOM 2038 O O . ALA A 1 258 ? -35.333 -3.828 23.862 1.00 54.31 258 ALA A O 1
ATOM 2039 N N . SER A 1 259 ? -33.290 -2.968 23.492 1.00 51.38 259 SER A N 1
ATOM 2040 C CA . SER A 1 259 ? -32.901 -2.913 24.906 1.00 51.38 259 SER A CA 1
ATOM 2041 C C . SER A 1 259 ? -33.730 -1.884 25.690 1.00 51.38 259 SER A C 1
ATOM 2043 O O . SER A 1 259 ? -34.294 -2.211 26.735 1.00 51.38 259 SER A O 1
ATOM 2045 N N . LYS A 1 260 ? -33.933 -0.675 25.140 1.00 54.16 260 LYS A N 1
ATOM 2046 C CA . LYS A 1 260 ? -34.781 0.362 25.763 1.00 54.16 260 LYS A CA 1
ATOM 2047 C C . LYS A 1 260 ? -36.240 -0.072 25.921 1.00 54.16 260 LYS A C 1
ATOM 2049 O O . LYS A 1 260 ? -36.835 0.172 26.972 1.00 54.16 260 LYS A O 1
ATOM 2054 N N . ASN A 1 261 ? -36.808 -0.743 24.917 1.00 55.22 261 ASN A N 1
ATOM 2055 C CA . ASN A 1 261 ? -38.185 -1.244 24.986 1.00 55.22 261 ASN A CA 1
ATOM 2056 C C . ASN A 1 261 ? -38.353 -2.361 26.029 1.00 55.22 261 ASN A C 1
ATOM 2058 O O . ASN A 1 261 ? -39.398 -2.452 26.673 1.00 55.22 261 ASN A O 1
ATOM 2062 N N . SER A 1 262 ? -37.311 -3.161 26.261 1.00 52.91 262 SER A N 1
ATOM 2063 C CA . SER A 1 262 ? -37.318 -4.221 27.276 1.00 52.91 262 SER A CA 1
ATOM 2064 C C . SER A 1 262 ? -37.242 -3.654 28.703 1.00 52.91 262 SER A C 1
ATOM 2066 O O . SER A 1 262 ? -37.997 -4.078 29.578 1.00 52.91 262 SER A O 1
ATOM 2068 N N . THR A 1 263 ? -36.413 -2.630 28.944 1.00 50.53 263 THR A N 1
ATOM 2069 C CA . THR A 1 263 ? -36.331 -1.949 30.253 1.00 50.53 263 THR A CA 1
ATOM 2070 C C . THR A 1 263 ? -37.582 -1.115 30.562 1.00 50.53 263 THR A C 1
ATOM 2072 O O . THR A 1 263 ? -38.037 -1.083 31.706 1.00 50.53 263 THR A O 1
ATOM 2075 N N . GLY A 1 264 ? -38.184 -0.476 29.551 1.00 47.34 264 GLY A N 1
ATOM 2076 C CA . GLY A 1 264 ? -39.425 0.294 29.706 1.00 47.34 264 GLY A CA 1
ATOM 2077 C C . GLY A 1 264 ? -40.654 -0.567 30.022 1.00 47.34 264 GLY A C 1
ATOM 2078 O O . GLY A 1 264 ? -41.531 -0.137 30.772 1.00 47.34 264 GLY A O 1
ATOM 2079 N N . ASN A 1 265 ? -40.709 -1.799 29.510 1.00 50.34 265 ASN A N 1
ATOM 2080 C CA . ASN A 1 265 ? -41.765 -2.748 29.869 1.00 50.34 265 ASN A CA 1
ATOM 2081 C C . ASN A 1 265 ? -41.564 -3.336 31.272 1.00 50.34 265 ASN A C 1
ATOM 2083 O O . ASN A 1 265 ? -42.539 -3.453 32.012 1.00 50.34 265 ASN A O 1
ATOM 2087 N N . ALA A 1 266 ? -40.322 -3.605 31.689 1.00 51.00 266 ALA A N 1
ATOM 2088 C CA . ALA A 1 266 ? -40.026 -4.059 33.049 1.00 51.00 266 ALA A CA 1
ATOM 2089 C C . ALA A 1 266 ? -40.381 -3.003 34.118 1.00 51.00 266 ALA A C 1
ATOM 2091 O O . ALA A 1 266 ? -40.954 -3.349 35.152 1.00 51.00 266 ALA A O 1
ATOM 2092 N N . SER A 1 267 ? -40.128 -1.709 33.865 1.00 48.94 267 SER A N 1
ATOM 2093 C CA . SER A 1 267 ? -40.498 -0.644 34.815 1.00 48.94 267 SER A CA 1
ATOM 2094 C C . SER A 1 267 ? -42.011 -0.389 34.869 1.00 48.94 267 SER A C 1
ATOM 2096 O O . SER A 1 267 ? -42.560 -0.182 35.952 1.00 48.94 267 SER A O 1
ATOM 2098 N N . LYS A 1 268 ? -42.721 -0.489 33.734 1.00 48.28 268 LYS A N 1
ATOM 2099 C CA . LYS A 1 268 ? -44.194 -0.422 33.698 1.00 48.28 268 LYS A CA 1
ATOM 2100 C C . LYS A 1 268 ? -44.853 -1.608 34.401 1.00 48.28 268 LYS A C 1
ATOM 2102 O O . LYS A 1 268 ? -45.915 -1.442 34.998 1.00 48.28 268 LYS A O 1
ATOM 2107 N N . GLN A 1 269 ? -44.235 -2.785 34.356 1.00 46.97 269 GLN A N 1
ATOM 2108 C CA . GLN A 1 269 ? -44.735 -3.975 35.039 1.00 46.97 269 GLN A CA 1
ATOM 2109 C C . GLN A 1 269 ? -44.475 -3.904 36.553 1.00 46.97 269 GLN A C 1
ATOM 2111 O O . GLN A 1 269 ? -45.391 -4.169 37.322 1.00 46.97 269 GLN A O 1
ATOM 2116 N N . ALA A 1 270 ? -43.309 -3.413 36.991 1.00 48.19 270 ALA A N 1
ATOM 2117 C CA . ALA A 1 270 ? -43.030 -3.147 38.408 1.00 48.19 270 ALA A CA 1
ATOM 2118 C C . ALA A 1 270 ? -43.935 -2.047 39.004 1.00 48.19 270 ALA A C 1
ATOM 2120 O O . ALA A 1 270 ? -44.405 -2.172 40.134 1.00 48.19 270 ALA A O 1
ATOM 2121 N N . SER A 1 271 ? -44.243 -0.998 38.231 1.00 41.03 271 SER A N 1
ATOM 2122 C CA . SER A 1 271 ? -45.156 0.073 38.653 1.00 41.03 271 SER A CA 1
ATOM 2123 C C . SER A 1 271 ? -46.616 -0.391 38.760 1.00 41.03 271 SER A C 1
ATOM 2125 O O . SER A 1 271 ? -47.316 0.040 39.673 1.00 41.03 271 SER A O 1
ATOM 2127 N N . LYS A 1 272 ? -47.075 -1.312 37.898 1.00 49.22 272 LYS A N 1
ATOM 2128 C CA . LYS A 1 272 ? -48.416 -1.914 38.016 1.00 49.22 272 LYS A CA 1
ATOM 2129 C C . LYS A 1 272 ? -48.549 -2.848 39.221 1.00 49.22 272 LYS A C 1
ATOM 2131 O O . LYS A 1 272 ? -49.604 -2.861 39.845 1.00 49.22 272 LYS A O 1
ATOM 2136 N N . THR A 1 273 ? -47.498 -3.582 39.581 1.00 48.44 273 THR A N 1
ATOM 2137 C CA . THR A 1 273 ? -47.519 -4.461 40.762 1.00 48.44 273 THR A CA 1
ATOM 2138 C C . THR A 1 273 ? -47.501 -3.667 42.073 1.00 48.44 273 THR A C 1
ATOM 2140 O O . THR A 1 273 ? -48.157 -4.069 43.025 1.00 48.44 273 THR A O 1
ATOM 2143 N N . ALA A 1 274 ? -46.831 -2.510 42.121 1.00 43.78 274 ALA A N 1
ATOM 2144 C CA . ALA A 1 274 ? -46.794 -1.656 43.314 1.00 43.78 274 ALA A CA 1
ATOM 2145 C C . ALA A 1 274 ? -48.132 -0.951 43.622 1.00 43.78 274 ALA A C 1
ATOM 2147 O O . ALA A 1 274 ? -48.432 -0.694 44.782 1.00 43.78 274 ALA A O 1
ATOM 2148 N N . ILE A 1 275 ? -48.952 -0.665 42.603 1.00 48.62 275 ILE A N 1
ATOM 2149 C CA . ILE A 1 275 ? -50.266 -0.015 42.776 1.00 48.62 275 ILE A CA 1
ATOM 2150 C C . ILE A 1 275 ? -51.350 -1.019 43.210 1.00 48.62 275 ILE A C 1
ATOM 2152 O O . ILE A 1 275 ? -52.353 -0.622 43.784 1.00 48.62 275 ILE A O 1
ATOM 2156 N N . SER A 1 276 ? -51.146 -2.323 43.002 1.00 41.31 276 SER A N 1
ATOM 2157 C CA . SER A 1 276 ? -52.107 -3.364 43.403 1.00 41.31 276 SER A CA 1
ATOM 2158 C C . SER A 1 276 ? -51.958 -3.833 44.862 1.00 41.31 276 SER A C 1
ATOM 2160 O O . SER A 1 276 ? -52.637 -4.781 45.253 1.00 41.31 276 SER A O 1
ATOM 2162 N N . ILE A 1 277 ? -51.052 -3.230 45.642 1.00 46.34 277 ILE A N 1
ATOM 2163 C CA . ILE A 1 277 ? -50.742 -3.609 47.038 1.00 46.34 277 ILE A CA 1
ATOM 2164 C C . ILE A 1 277 ? -51.208 -2.524 48.041 1.00 46.34 277 ILE A C 1
ATOM 2166 O O . ILE A 1 277 ? -50.963 -2.646 49.239 1.00 46.34 277 ILE A O 1
ATOM 2170 N N . VAL A 1 278 ? -51.914 -1.482 47.585 1.00 41.41 278 VAL A N 1
ATOM 2171 C CA . VAL A 1 278 ? -52.530 -0.455 48.451 1.00 41.41 278 VAL A CA 1
ATOM 2172 C C . VAL A 1 278 ? -54.040 -0.623 48.486 1.00 41.41 278 VAL A C 1
ATOM 2174 O O . VAL A 1 278 ? -54.624 -0.801 47.395 1.00 41.41 278 VAL A O 1
#

pLDDT: mean 72.68, std 20.14, range [23.59, 95.44]

Radius of gyration: 25.1 Å; chains: 1; bounding box: 76×38×85 Å

Secondary structure (DSSP, 8-state):
-HHHHHHHHHHHTTTTGGGHHHHHHHH-----TTTTTSS--PPPHHHHHHHHHHHHHHHHHHHHHHHHHHHHHHHHHHH-----GGGTHHHHHIIIIIHHHHHHHHHHGGGSTTS----EEE-SS-EEE-TTSHHHHHHHHHHHHHHHHHHHHHHHHHHHHHHHHHHHHHHHHHHSSSSSHHHHHHHHHHHHHHHHHHHHHHHHHHHHHHHHHHHSS--HHHHHHHHHHHHHHHHHHHHHHHIIIIIIHHHHHHHHHHHHHHHHHHHHHHHHHHHTT-